Protein AF-A0A9W9XHP8-F1 (afdb_monomer_lite)

Organism: NCBI:txid2819901

Structure (mmCIF, N/CA/C/O backbone):
data_AF-A0A9W9XHP8-F1
#
_entry.id   AF-A0A9W9XHP8-F1
#
loop_
_atom_site.group_PDB
_atom_site.id
_atom_site.type_symbol
_atom_site.label_atom_id
_atom_site.label_alt_id
_atom_site.label_comp_id
_atom_site.label_asym_id
_atom_site.label_entity_id
_atom_site.label_seq_id
_atom_site.pdbx_PDB_ins_code
_atom_site.Cartn_x
_atom_site.Cartn_y
_atom_site.Cartn_z
_atom_site.occupancy
_atom_site.B_iso_or_equiv
_atom_site.auth_seq_id
_atom_site.auth_comp_id
_atom_site.auth_asym_id
_atom_site.auth_atom_id
_atom_site.pdbx_PDB_model_num
ATOM 1 N N . MET A 1 1 ? 22.997 37.379 -4.639 1.00 42.75 1 MET A N 1
ATOM 2 C CA . MET A 1 1 ? 22.345 37.869 -3.405 1.00 42.75 1 MET A CA 1
ATOM 3 C C . MET A 1 1 ? 21.171 36.944 -3.106 1.00 42.75 1 MET A C 1
ATOM 5 O O . MET A 1 1 ? 20.092 37.176 -3.624 1.00 42.75 1 MET A O 1
ATOM 9 N N . GLY A 1 2 ? 21.399 35.837 -2.394 1.00 52.47 2 GLY A N 1
ATOM 10 C CA . GLY A 1 2 ? 20.348 34.887 -2.006 1.00 52.47 2 GLY A CA 1
ATOM 11 C C . GLY A 1 2 ? 20.100 35.006 -0.508 1.00 52.47 2 GLY A C 1
ATOM 12 O O . GLY A 1 2 ? 20.853 34.436 0.275 1.00 52.47 2 GLY A O 1
ATOM 13 N N . GLY A 1 3 ? 19.120 35.820 -0.124 1.00 67.00 3 GLY A N 1
ATOM 14 C CA . GLY A 1 3 ? 18.698 36.012 1.264 1.00 67.00 3 GLY A CA 1
ATOM 15 C C . GLY A 1 3 ? 17.298 35.447 1.494 1.00 67.00 3 GLY A C 1
ATOM 16 O O . GLY A 1 3 ? 16.534 35.274 0.547 1.00 67.00 3 GLY A O 1
ATOM 17 N N . ILE A 1 4 ? 16.976 35.156 2.754 1.00 72.75 4 ILE A N 1
ATOM 18 C CA . ILE A 1 4 ? 15.647 34.694 3.172 1.00 72.75 4 ILE A CA 1
ATOM 19 C C . ILE A 1 4 ? 14.637 35.809 2.873 1.00 72.75 4 ILE A C 1
ATOM 21 O O . ILE A 1 4 ? 14.805 36.932 3.347 1.00 72.75 4 ILE A O 1
ATOM 25 N N . LEU A 1 5 ? 13.606 35.494 2.084 1.00 71.19 5 LEU A N 1
ATOM 26 C CA . LEU A 1 5 ? 12.542 36.435 1.733 1.00 71.19 5 LEU A CA 1
ATOM 27 C C . LEU A 1 5 ? 11.796 36.873 2.993 1.00 71.19 5 LEU A C 1
ATOM 29 O O . LEU A 1 5 ? 11.263 36.038 3.729 1.00 71.19 5 LEU A O 1
ATOM 33 N N . THR A 1 6 ? 11.742 38.182 3.239 1.00 83.25 6 THR A N 1
ATOM 34 C CA . THR A 1 6 ? 10.960 38.717 4.355 1.00 83.25 6 THR A CA 1
ATOM 35 C C . THR A 1 6 ? 9.482 38.837 3.962 1.00 83.25 6 THR A C 1
ATOM 37 O O . THR A 1 6 ? 9.155 38.951 2.777 1.00 83.25 6 THR A O 1
ATOM 40 N N . PRO A 1 7 ? 8.545 38.852 4.928 1.00 79.44 7 PRO A N 1
ATOM 41 C CA . PRO A 1 7 ? 7.117 39.018 4.636 1.00 79.44 7 PRO A CA 1
ATOM 42 C C . PRO A 1 7 ? 6.798 40.312 3.868 1.00 79.44 7 PRO A C 1
ATOM 44 O O . PRO A 1 7 ? 5.848 40.365 3.088 1.00 79.44 7 PRO A O 1
ATOM 47 N N . SER A 1 8 ? 7.609 41.351 4.071 1.00 73.75 8 SER A N 1
ATOM 48 C CA . SER A 1 8 ? 7.568 42.616 3.333 1.00 73.75 8 SER A CA 1
ATOM 49 C C . SER A 1 8 ? 7.895 42.438 1.849 1.00 73.75 8 SER A C 1
ATOM 51 O O . SER A 1 8 ? 7.197 43.004 1.008 1.00 73.75 8 SER A O 1
ATOM 53 N N . ASP A 1 9 ? 8.887 41.609 1.525 1.00 76.56 9 ASP A N 1
ATOM 54 C CA . ASP A 1 9 ? 9.309 41.352 0.143 1.00 76.56 9 ASP A CA 1
ATOM 55 C C . ASP A 1 9 ? 8.264 40.522 -0.609 1.00 76.56 9 ASP A C 1
ATOM 57 O O . ASP A 1 9 ? 7.940 40.814 -1.759 1.00 76.56 9 ASP A O 1
ATOM 61 N N . LEU A 1 10 ? 7.655 39.541 0.067 1.00 75.69 10 LEU A N 1
ATOM 62 C CA . LEU A 1 10 ? 6.535 38.770 -0.484 1.00 75.69 10 LEU A CA 1
ATOM 63 C C . LEU A 1 10 ? 5.332 39.664 -0.792 1.00 75.69 10 LEU A C 1
ATOM 65 O O . LEU A 1 10 ? 4.708 39.537 -1.844 1.00 75.69 10 LEU A O 1
ATOM 69 N N . LYS A 1 11 ? 5.019 40.605 0.103 1.00 78.38 11 LYS A N 1
ATOM 70 C CA . LYS A 1 11 ? 3.914 41.542 -0.109 1.00 78.38 11 LYS A CA 1
ATOM 71 C C . LYS A 1 11 ? 4.197 42.501 -1.267 1.00 78.38 11 LYS A C 1
ATOM 73 O O . LYS A 1 11 ? 3.286 42.791 -2.036 1.00 78.38 11 LYS A O 1
ATOM 78 N N . ALA A 1 12 ? 5.439 42.957 -1.421 1.00 79.06 12 ALA A N 1
ATOM 79 C CA . ALA A 1 12 ? 5.848 43.783 -2.555 1.00 79.06 12 ALA A CA 1
ATOM 80 C C . ALA A 1 12 ? 5.749 43.021 -3.889 1.00 79.06 12 ALA A C 1
ATOM 82 O O . ALA A 1 12 ? 5.249 43.574 -4.866 1.00 79.06 12 ALA A O 1
ATOM 83 N N . ALA A 1 13 ? 6.144 41.743 -3.913 1.00 71.06 13 ALA A N 1
ATOM 84 C CA . ALA A 1 13 ? 6.035 40.896 -5.098 1.00 71.06 13 ALA A CA 1
ATOM 85 C C . ALA A 1 13 ? 4.575 40.657 -5.515 1.00 71.06 13 ALA A C 1
ATOM 87 O O . ALA A 1 13 ? 4.264 40.719 -6.695 1.00 71.06 13 ALA A O 1
ATOM 88 N N . ILE A 1 14 ? 3.666 40.449 -4.558 1.00 77.88 14 ILE A N 1
ATOM 89 C CA . ILE A 1 14 ? 2.237 40.242 -4.848 1.00 77.88 14 ILE A CA 1
ATOM 90 C C . ILE A 1 14 ? 1.572 41.531 -5.352 1.00 77.88 14 ILE A C 1
ATOM 92 O O . ILE A 1 14 ? 0.731 41.482 -6.242 1.00 77.88 14 ILE A O 1
ATOM 96 N N . LEU A 1 15 ? 1.949 42.692 -4.807 1.00 79.81 15 LEU A N 1
ATOM 97 C CA . LEU A 1 15 ? 1.381 43.985 -5.213 1.00 79.81 15 LEU A CA 1
ATOM 98 C C . LEU A 1 15 ? 1.893 44.485 -6.573 1.00 79.81 15 LEU A C 1
ATOM 100 O O . LEU A 1 15 ? 1.289 45.386 -7.146 1.00 79.81 15 LEU A O 1
ATOM 104 N N . GLY A 1 16 ? 3.000 43.933 -7.076 1.00 73.25 16 GLY A N 1
ATOM 105 C CA . GLY A 1 16 ? 3.585 44.299 -8.368 1.00 73.25 16 GLY A CA 1
ATOM 106 C C . GLY A 1 16 ? 2.993 43.564 -9.572 1.00 73.25 16 GLY A C 1
ATOM 107 O O . GLY A 1 16 ? 3.425 43.819 -10.693 1.00 73.25 16 GLY A O 1
ATOM 108 N N . VAL A 1 17 ? 2.046 42.649 -9.354 1.00 81.00 17 VAL A N 1
ATOM 109 C CA . VAL A 1 17 ? 1.540 41.737 -10.382 1.00 81.00 17 VAL A CA 1
ATOM 110 C C . VAL A 1 17 ? 0.050 41.970 -10.608 1.00 81.00 17 VAL A C 1
ATOM 112 O O . VAL A 1 17 ? -0.718 42.073 -9.654 1.00 81.00 17 VAL A O 1
ATOM 115 N N . ASN A 1 18 ? -0.367 42.043 -11.874 1.00 75.00 18 ASN A N 1
ATOM 116 C CA . ASN A 1 18 ? -1.737 42.419 -12.237 1.00 75.00 18 ASN A CA 1
ATOM 117 C C . ASN A 1 18 ? -2.638 41.210 -12.534 1.00 75.00 18 ASN A C 1
ATOM 119 O O . ASN A 1 18 ? -3.848 41.371 -12.694 1.00 75.00 18 ASN A O 1
ATOM 123 N N . SER A 1 19 ? -2.066 40.003 -12.611 1.00 79.12 19 SER A N 1
ATOM 124 C CA . SER A 1 19 ? -2.793 38.760 -12.870 1.00 79.12 19 SER A CA 1
ATOM 125 C C . SER A 1 19 ? -2.195 37.566 -12.124 1.00 79.12 19 SER A C 1
ATOM 127 O O . SER A 1 19 ? -0.989 37.473 -11.905 1.00 79.12 19 SER A O 1
ATOM 129 N N . ILE A 1 20 ? -3.047 36.601 -11.782 1.00 74.00 20 ILE A N 1
ATOM 130 C CA . ILE A 1 20 ? -2.649 35.344 -11.137 1.00 74.00 20 ILE A CA 1
ATOM 131 C C . ILE A 1 20 ? -1.644 34.578 -12.018 1.00 74.00 20 ILE A C 1
ATOM 133 O O . ILE A 1 20 ? -0.663 34.046 -11.502 1.00 74.00 20 ILE A O 1
ATOM 137 N N . ASP A 1 21 ? -1.809 34.604 -13.343 1.00 74.00 21 ASP A N 1
ATOM 138 C CA . ASP A 1 21 ? -0.906 33.915 -14.278 1.00 74.00 21 ASP A CA 1
ATOM 139 C C . ASP A 1 21 ? 0.517 34.496 -14.275 1.00 74.00 21 ASP A C 1
ATOM 141 O O . ASP A 1 21 ? 1.498 33.757 -14.364 1.00 74.00 21 ASP A O 1
ATOM 145 N N . GLU A 1 22 ? 0.651 35.814 -14.116 1.00 72.00 22 GLU A N 1
ATOM 146 C CA . GLU A 1 22 ? 1.954 36.480 -13.992 1.00 72.00 22 GLU A CA 1
ATOM 147 C C . GLU A 1 22 ? 2.638 36.116 -12.663 1.00 72.00 22 GLU A C 1
ATOM 149 O O . GLU A 1 22 ? 3.856 35.942 -12.615 1.00 72.00 22 GLU A O 1
ATOM 154 N N . PHE A 1 23 ? 1.865 35.915 -11.590 1.00 74.62 23 PHE A N 1
ATOM 155 C CA . PHE A 1 23 ? 2.402 35.479 -10.301 1.00 74.62 23 PHE A CA 1
ATOM 156 C C . PHE A 1 23 ? 2.945 34.045 -10.382 1.00 74.62 23 PHE A C 1
ATOM 158 O O . PHE A 1 23 ? 4.027 33.761 -9.867 1.00 74.62 23 PHE A O 1
ATOM 165 N N . HIS A 1 24 ? 2.257 33.155 -11.105 1.00 74.31 24 HIS A N 1
ATOM 166 C CA . HIS A 1 24 ? 2.765 31.810 -11.390 1.00 74.31 24 HIS A CA 1
ATOM 167 C C . HIS A 1 24 ? 4.052 31.834 -12.232 1.00 74.31 24 HIS A C 1
ATOM 169 O O . HIS A 1 24 ? 4.952 31.022 -12.007 1.00 74.31 24 HIS A O 1
ATOM 175 N N . GLN A 1 25 ? 4.193 32.787 -13.158 1.00 71.31 25 GLN A N 1
ATOM 176 C CA . GLN A 1 25 ? 5.406 32.931 -13.970 1.00 71.31 25 GLN A CA 1
ATOM 177 C C . GLN A 1 25 ? 6.630 33.389 -13.164 1.00 71.31 25 GLN A C 1
ATOM 179 O O . GLN A 1 25 ? 7.740 32.949 -13.469 1.00 71.31 25 GLN A O 1
ATOM 184 N N . LEU A 1 26 ? 6.454 34.186 -12.103 1.00 70.12 26 LEU A N 1
ATOM 185 C CA . LEU A 1 26 ? 7.555 34.563 -11.202 1.00 70.12 26 LEU A CA 1
ATOM 186 C C . LEU A 1 26 ? 8.198 33.342 -10.524 1.00 70.12 26 LEU A C 1
ATOM 188 O O . LEU A 1 26 ? 9.413 33.315 -10.336 1.00 70.12 26 LEU A O 1
ATOM 192 N N . GLY A 1 27 ? 7.403 32.316 -10.203 1.00 62.31 27 GLY A N 1
ATOM 193 C CA . G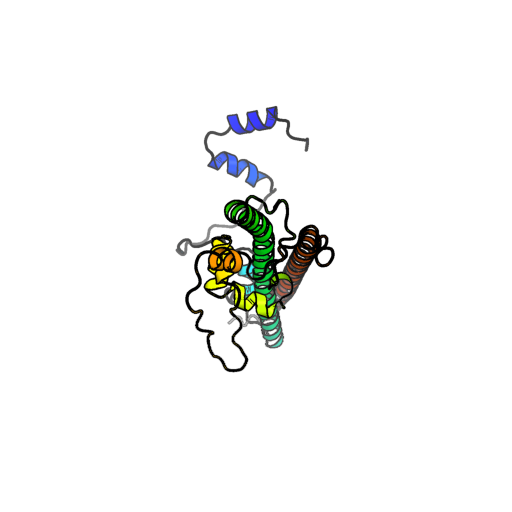LY A 1 27 ? 7.904 31.044 -9.668 1.00 62.31 27 GLY A CA 1
ATOM 194 C C . GLY A 1 27 ? 8.636 30.189 -10.709 1.00 62.31 27 GLY A C 1
ATOM 195 O O . GLY A 1 27 ? 9.583 29.482 -10.371 1.00 62.31 27 GLY A O 1
ATOM 196 N N . ASN A 1 28 ? 8.252 30.301 -11.984 1.00 61.72 28 ASN A N 1
ATOM 197 C CA . ASN A 1 28 ? 8.857 29.550 -13.090 1.00 61.72 28 ASN A CA 1
ATOM 198 C C . ASN A 1 28 ? 10.187 30.153 -13.581 1.00 61.72 28 ASN A C 1
ATOM 200 O O . ASN A 1 28 ? 10.973 29.466 -14.232 1.00 61.72 28 ASN A O 1
ATOM 204 N N . ALA A 1 29 ? 10.472 31.415 -13.247 1.00 53.75 29 ALA A N 1
ATOM 205 C CA . ALA A 1 29 ? 11.681 32.131 -13.662 1.00 53.75 29 ALA A CA 1
ATOM 206 C C . ALA A 1 29 ? 12.956 31.772 -12.858 1.00 53.75 29 ALA A C 1
ATOM 208 O O . ALA A 1 29 ? 14.008 32.369 -13.080 1.00 53.75 29 ALA A O 1
ATOM 209 N N . ILE A 1 30 ? 12.896 30.808 -11.929 1.00 50.56 30 ILE A N 1
ATOM 210 C CA . ILE A 1 30 ? 14.031 30.424 -11.061 1.00 50.56 30 ILE A CA 1
ATOM 211 C C . ILE A 1 30 ? 15.034 29.494 -11.778 1.00 50.56 30 ILE A C 1
ATOM 213 O O . ILE A 1 30 ? 16.147 29.284 -11.295 1.00 50.56 30 ILE A O 1
ATOM 217 N N . LEU A 1 31 ? 14.702 28.977 -12.965 1.00 40.00 31 LEU A N 1
ATOM 218 C CA . LEU A 1 31 ? 15.636 28.187 -13.769 1.00 40.00 31 LEU A CA 1
ATOM 219 C C . LEU A 1 31 ? 16.423 29.093 -14.733 1.00 40.00 31 LEU A C 1
ATOM 221 O O . LEU A 1 31 ? 15.817 29.701 -15.617 1.00 40.00 31 LEU A O 1
ATOM 225 N N . PRO A 1 32 ? 17.763 29.175 -14.634 1.00 37.19 32 PRO A N 1
ATOM 226 C CA . PRO A 1 32 ? 18.550 29.901 -15.617 1.00 37.19 32 PRO A CA 1
ATOM 227 C C . PRO A 1 32 ? 18.551 29.120 -16.938 1.00 37.19 32 PRO A C 1
ATOM 229 O O . PRO A 1 32 ? 19.129 28.041 -17.032 1.00 37.19 32 PRO A O 1
ATOM 232 N N . TRP A 1 33 ? 17.918 29.681 -17.968 1.00 34.31 33 TRP A N 1
ATOM 233 C CA . TRP A 1 33 ? 18.047 29.233 -19.356 1.00 34.31 33 TRP A CA 1
ATOM 234 C C . TRP A 1 33 ? 18.928 30.215 -20.136 1.00 34.31 33 TRP A C 1
ATOM 236 O O . TRP A 1 33 ? 18.719 31.427 -20.064 1.00 34.31 33 TRP A O 1
ATOM 246 N N . PRO A 1 34 ? 19.816 29.692 -20.995 1.00 44.72 34 PRO A N 1
ATOM 247 C CA . PRO A 1 34 ? 19.837 30.175 -22.362 1.00 44.72 34 PRO A CA 1
ATOM 248 C C . PRO A 1 34 ? 19.721 28.981 -23.309 1.00 44.72 34 PRO A C 1
ATOM 250 O O . PRO A 1 34 ? 20.713 28.440 -23.779 1.00 44.72 34 PRO A O 1
ATOM 253 N N . LEU A 1 35 ? 18.490 28.591 -23.632 1.00 38.25 35 LEU A N 1
ATOM 254 C CA . LEU A 1 35 ? 18.195 27.903 -24.891 1.00 38.25 35 LEU A CA 1
ATOM 255 C C . LEU A 1 35 ? 16.967 28.564 -25.520 1.00 38.25 35 LEU A C 1
ATOM 257 O O . LEU A 1 35 ? 15.898 27.979 -25.650 1.00 38.25 35 LEU A O 1
ATOM 261 N N . GLN A 1 36 ? 17.122 29.830 -25.899 1.00 42.62 36 GLN A N 1
ATOM 262 C CA . GLN A 1 36 ? 16.288 30.438 -26.931 1.00 42.62 36 GLN A CA 1
ATOM 263 C C . GLN A 1 36 ? 17.181 30.665 -28.145 1.00 42.62 36 GLN A C 1
ATOM 265 O O . GLN A 1 36 ? 17.956 31.615 -28.185 1.00 42.62 36 GLN A O 1
ATOM 270 N N . GLY A 1 37 ? 17.122 29.744 -29.107 1.00 34.38 37 GLY A N 1
ATOM 271 C CA . GLY A 1 37 ? 17.969 29.834 -30.293 1.00 34.38 37 GLY A CA 1
ATOM 272 C C . GLY A 1 37 ? 17.851 28.697 -31.303 1.00 34.38 37 GLY A C 1
ATOM 273 O O . GLY A 1 37 ? 18.836 28.431 -31.979 1.00 34.38 37 GLY A O 1
ATOM 274 N N . LEU A 1 38 ? 16.698 28.028 -31.440 1.00 32.28 38 LEU A N 1
ATOM 275 C CA . LEU A 1 38 ? 16.471 27.126 -32.579 1.00 32.28 38 LEU A CA 1
ATOM 276 C C . LEU A 1 38 ? 15.181 27.482 -33.336 1.00 32.28 38 LEU A C 1
ATOM 278 O O . LEU A 1 38 ? 14.181 27.826 -32.699 1.00 32.28 38 LEU A O 1
ATOM 282 N N . PRO A 1 39 ? 15.197 27.464 -34.687 1.00 32.81 39 PRO A N 1
ATOM 283 C CA . PRO A 1 39 ? 14.128 28.022 -35.500 1.00 32.81 39 PRO A CA 1
ATOM 284 C C . PRO A 1 39 ? 12.869 27.164 -35.437 1.00 32.81 39 PRO A C 1
ATOM 286 O O . PRO A 1 39 ? 12.901 25.940 -35.543 1.00 32.81 39 PRO A O 1
ATOM 289 N N . ARG A 1 40 ? 11.744 27.864 -35.326 1.00 39.47 40 ARG A N 1
ATOM 290 C CA . ARG A 1 40 ? 10.379 27.353 -35.400 1.00 39.47 40 ARG A CA 1
ATOM 291 C C . ARG A 1 40 ? 10.127 26.777 -36.802 1.00 39.47 40 ARG A C 1
ATOM 293 O O . ARG A 1 40 ? 9.948 27.536 -37.750 1.00 39.47 40 ARG A O 1
ATOM 300 N N . GLY A 1 41 ? 10.126 25.451 -36.926 1.00 29.16 41 GLY A N 1
ATOM 301 C CA . GLY A 1 41 ? 9.780 24.722 -38.147 1.00 29.16 41 GLY A CA 1
ATOM 302 C C . GLY A 1 41 ? 8.455 23.972 -37.997 1.00 29.16 41 GLY A C 1
ATOM 303 O O . GLY A 1 41 ? 8.365 23.057 -37.194 1.00 29.16 41 GLY A O 1
ATOM 304 N N . SER A 1 42 ? 7.466 24.404 -38.783 1.00 31.42 42 SER A N 1
ATOM 305 C CA . SER A 1 42 ? 6.181 23.781 -39.144 1.00 31.42 42 SER A CA 1
ATOM 306 C C . SER A 1 42 ? 5.321 23.092 -38.082 1.00 31.42 42 SER A C 1
ATOM 308 O O . SER A 1 42 ? 5.580 21.990 -37.612 1.00 31.42 42 SER A O 1
ATOM 310 N N . ALA A 1 43 ? 4.170 23.727 -37.862 1.00 38.56 43 ALA A N 1
ATOM 311 C CA . ALA A 1 43 ? 2.979 23.162 -37.262 1.00 38.56 43 ALA A CA 1
ATOM 312 C C . ALA A 1 43 ? 2.547 21.849 -37.938 1.00 38.56 43 ALA A C 1
ATOM 314 O O . ALA A 1 43 ? 2.216 21.830 -39.124 1.00 38.56 43 ALA A O 1
ATOM 315 N N . LEU A 1 44 ? 2.432 20.790 -37.139 1.00 31.61 44 LEU A N 1
ATOM 316 C CA . LEU A 1 44 ? 1.417 19.767 -37.339 1.00 31.61 44 LEU A CA 1
ATOM 317 C C . LEU A 1 44 ? 0.543 19.712 -36.090 1.00 31.61 44 LEU A C 1
ATOM 319 O O . LEU A 1 44 ? 1.000 19.714 -34.952 1.00 31.61 44 LEU A O 1
ATOM 323 N N . ASN A 1 45 ? -0.744 19.779 -36.375 1.00 38.31 45 ASN A N 1
ATOM 324 C CA . ASN A 1 45 ? -1.866 19.943 -35.478 1.00 38.31 45 ASN A CA 1
ATOM 325 C C . ASN A 1 45 ? -2.047 18.663 -34.643 1.00 38.31 45 ASN A C 1
ATOM 327 O O . ASN A 1 45 ? -2.427 17.636 -35.201 1.00 38.31 45 ASN A O 1
ATOM 331 N N . VAL A 1 46 ? -1.794 18.709 -33.332 1.00 31.28 46 VAL A N 1
ATOM 332 C CA . VAL A 1 46 ? -2.213 17.651 -32.399 1.00 31.28 46 VAL A CA 1
ATOM 333 C C . VAL A 1 46 ? -2.914 18.312 -31.222 1.00 31.28 46 VAL A C 1
ATOM 335 O O . VAL A 1 46 ? -2.365 19.178 -30.543 1.00 31.28 46 VAL A O 1
ATOM 338 N N . LYS A 1 47 ? -4.181 17.932 -31.057 1.00 31.92 47 LYS A N 1
ATOM 339 C CA . LYS A 1 47 ? -5.052 18.355 -29.969 1.00 31.92 47 LYS A CA 1
ATOM 340 C C . LYS A 1 47 ? -4.487 17.904 -28.623 1.00 31.92 47 LYS A C 1
ATOM 342 O O . LYS A 1 47 ? -3.979 16.801 -28.481 1.00 31.92 47 LYS A O 1
ATOM 347 N N . THR A 1 48 ? -4.653 18.804 -27.666 1.00 39.16 48 THR A N 1
ATOM 348 C CA . THR A 1 48 ? -4.553 18.671 -26.217 1.00 39.16 48 THR A CA 1
ATOM 349 C C . THR A 1 48 ? -5.002 17.319 -25.665 1.00 39.16 48 THR A C 1
ATOM 351 O O . THR A 1 48 ? -6.200 17.056 -25.659 1.00 39.16 48 THR A O 1
ATOM 354 N N . GLU A 1 49 ? -4.087 16.561 -25.055 1.00 31.41 49 GLU A N 1
ATOM 355 C CA . GLU A 1 49 ? -4.409 15.744 -23.881 1.00 31.41 49 GLU A CA 1
ATOM 356 C C . GLU A 1 49 ? -3.160 15.434 -23.025 1.00 31.41 49 GLU A C 1
ATOM 358 O O . GLU A 1 49 ? -2.182 14.884 -23.512 1.00 31.41 49 GLU A O 1
ATOM 363 N N . ASN A 1 50 ? -3.247 15.821 -21.743 1.00 38.53 50 ASN A N 1
ATOM 364 C CA . ASN A 1 50 ? -2.409 15.499 -20.575 1.00 38.53 50 ASN A CA 1
ATOM 365 C C . ASN A 1 50 ? -0.888 15.816 -20.586 1.00 38.53 50 ASN A C 1
ATOM 367 O O . ASN A 1 50 ? -0.159 15.355 -21.460 1.00 38.53 50 ASN A O 1
ATOM 371 N N . PRO A 1 51 ? -0.340 16.492 -19.549 1.00 36.69 51 PRO A N 1
ATOM 372 C CA . PRO A 1 51 ? 1.100 16.489 -19.321 1.00 36.69 51 PRO A CA 1
ATOM 373 C C . PRO A 1 51 ? 1.491 15.103 -18.788 1.00 36.69 51 PRO A C 1
ATOM 375 O O . PRO A 1 51 ? 1.382 14.832 -17.593 1.00 36.69 51 PRO A O 1
ATOM 378 N N . MET A 1 52 ? 1.889 14.191 -19.679 1.00 38.88 52 MET A N 1
ATOM 379 C CA . MET A 1 52 ? 2.506 12.932 -19.264 1.00 38.88 52 MET A CA 1
ATOM 380 C C . MET A 1 52 ? 3.779 13.247 -18.471 1.00 38.88 52 MET A C 1
ATOM 382 O O . MET A 1 52 ? 4.596 14.069 -18.887 1.00 38.88 52 MET A O 1
ATOM 386 N N . SER A 1 53 ? 3.924 12.601 -17.315 1.00 45.97 53 SER A N 1
ATOM 387 C CA . SER A 1 53 ? 5.170 12.592 -16.549 1.00 45.97 53 SER A CA 1
ATOM 388 C C . SER A 1 53 ? 6.328 12.171 -17.459 1.00 45.97 53 SER A C 1
ATOM 390 O O . SER A 1 53 ? 6.186 11.233 -18.243 1.00 45.97 53 SER A O 1
ATOM 392 N N . ASP A 1 54 ? 7.482 12.823 -17.316 1.00 49.31 54 ASP A N 1
ATOM 393 C CA . ASP A 1 54 ? 8.729 12.542 -18.050 1.00 49.31 54 ASP A CA 1
ATOM 394 C C . ASP A 1 54 ? 9.144 11.049 -17.965 1.00 49.31 54 ASP A C 1
ATOM 396 O O . ASP A 1 54 ? 9.814 10.511 -18.846 1.00 49.31 54 ASP A O 1
ATOM 400 N N . SER A 1 55 ? 8.668 10.332 -16.936 1.00 50.16 55 SER A N 1
ATOM 401 C CA . SER A 1 55 ? 8.870 8.888 -16.762 1.00 50.16 55 SER A CA 1
ATOM 402 C C . SER A 1 55 ? 8.046 7.996 -17.702 1.00 50.16 55 SER A C 1
ATOM 404 O O . SER A 1 55 ? 8.483 6.895 -18.041 1.00 50.16 55 SER A O 1
ATOM 406 N N . ASP A 1 56 ? 6.875 8.446 -18.156 1.00 50.47 56 ASP A N 1
ATOM 407 C CA . ASP A 1 56 ? 5.978 7.660 -19.015 1.00 50.47 56 ASP A CA 1
ATOM 408 C C . ASP A 1 56 ? 6.381 7.758 -20.495 1.00 50.47 56 ASP A C 1
ATOM 410 O O . ASP A 1 56 ? 6.285 6.788 -21.250 1.00 50.47 56 ASP A O 1
ATOM 414 N N . VAL A 1 57 ? 6.944 8.906 -20.889 1.00 52.78 57 VAL A N 1
ATOM 415 C CA . VAL A 1 57 ? 7.503 9.147 -22.229 1.00 52.78 57 VAL A CA 1
ATOM 416 C C . VAL A 1 57 ? 8.666 8.193 -22.519 1.00 52.78 57 VAL A C 1
ATOM 418 O O . VAL A 1 57 ? 8.825 7.716 -23.641 1.00 52.78 57 VAL A O 1
ATOM 421 N N . PHE A 1 58 ? 9.448 7.855 -21.493 1.00 50.12 58 PHE A N 1
ATOM 422 C CA . PHE A 1 58 ? 10.644 7.038 -21.639 1.00 50.12 58 PHE A CA 1
ATOM 423 C C . PHE A 1 58 ? 10.348 5.532 -21.802 1.00 50.12 58 PHE A C 1
ATOM 425 O O . PHE A 1 58 ? 11.000 4.834 -22.578 1.00 50.12 58 PHE A O 1
ATOM 432 N N . PHE A 1 59 ? 9.321 5.008 -21.132 1.00 50.00 59 PHE A N 1
ATOM 433 C CA . PHE A 1 59 ? 8.864 3.635 -21.388 1.00 50.00 59 PHE A CA 1
ATOM 434 C C . PHE A 1 59 ? 8.112 3.499 -22.723 1.00 50.00 59 PHE A C 1
ATOM 436 O O . PHE A 1 59 ? 8.099 2.413 -23.315 1.00 50.00 59 PHE A O 1
ATOM 443 N N . SER A 1 60 ? 7.579 4.618 -23.224 1.00 49.88 60 SER A N 1
ATOM 444 C CA . SER A 1 60 ? 7.000 4.786 -24.561 1.00 49.88 60 SER A CA 1
ATOM 445 C C . SER A 1 60 ? 8.026 5.016 -25.678 1.00 49.88 60 SER A C 1
ATOM 447 O O . SER A 1 60 ? 7.623 5.385 -26.774 1.00 49.88 60 SER A O 1
ATOM 449 N N . VAL A 1 61 ? 9.330 4.753 -25.497 1.00 49.50 61 VAL A N 1
ATOM 450 C CA . VAL A 1 61 ? 10.358 4.899 -26.565 1.00 49.50 61 VAL A CA 1
ATOM 451 C C . VAL A 1 61 ? 10.168 3.925 -27.755 1.00 49.50 61 VAL A C 1
ATOM 453 O O . VAL A 1 61 ? 10.953 3.910 -28.693 1.00 49.50 61 VAL A O 1
ATOM 456 N N . GLU A 1 62 ? 9.054 3.197 -27.837 1.00 47.72 62 GLU A N 1
ATOM 457 C CA . GLU A 1 62 ? 8.551 2.695 -29.129 1.00 47.72 62 GLU A CA 1
ATOM 458 C C . GLU A 1 62 ? 8.046 3.827 -30.049 1.00 47.72 62 GLU A C 1
ATOM 460 O O . GLU A 1 62 ? 8.190 3.749 -31.267 1.00 47.72 62 GLU A O 1
ATOM 465 N N . ALA A 1 63 ? 7.538 4.931 -29.493 1.00 45.47 63 ALA A N 1
ATOM 466 C CA . ALA A 1 63 ? 7.052 6.096 -30.236 1.00 45.47 63 ALA A CA 1
ATOM 467 C C . ALA A 1 63 ? 8.180 6.945 -30.859 1.00 45.47 63 ALA A C 1
ATOM 469 O O . ALA A 1 63 ? 7.919 7.796 -31.707 1.00 45.47 63 ALA A O 1
ATOM 470 N N . GLY A 1 64 ? 9.437 6.709 -30.461 1.00 48.88 64 GLY A N 1
ATOM 471 C CA . GLY A 1 64 ? 10.617 7.446 -30.923 1.00 48.88 64 GLY A CA 1
ATOM 472 C C . GLY A 1 64 ? 11.338 6.846 -32.135 1.00 48.88 64 GLY A C 1
ATOM 473 O O . GLY A 1 64 ? 12.424 7.313 -32.468 1.00 48.88 64 GLY A O 1
ATOM 474 N N . GLY A 1 65 ? 10.794 5.804 -32.778 1.00 57.94 65 GLY A N 1
ATOM 475 C CA . GLY A 1 65 ? 11.374 5.224 -34.001 1.00 57.94 65 GLY A CA 1
ATOM 476 C C . GLY A 1 65 ? 12.740 4.541 -33.822 1.00 57.94 65 GLY A C 1
ATOM 477 O O . GLY A 1 65 ? 13.465 4.359 -34.800 1.00 57.94 65 GLY A O 1
ATOM 478 N N . VAL A 1 66 ? 13.116 4.175 -32.591 1.00 65.81 66 VAL A N 1
ATOM 479 C CA . VAL A 1 66 ? 14.374 3.474 -32.291 1.00 65.81 66 VAL A CA 1
ATOM 480 C C . VAL A 1 66 ? 14.114 1.970 -32.272 1.00 65.81 66 VAL A C 1
ATOM 482 O O . VAL A 1 66 ? 13.456 1.455 -31.376 1.00 65.81 66 VAL A O 1
ATOM 485 N N . GLU A 1 67 ? 14.648 1.246 -33.255 1.00 77.81 67 GLU A N 1
ATOM 486 C CA . GLU A 1 67 ? 14.621 -0.221 -33.232 1.00 77.81 67 GLU A CA 1
ATOM 487 C C . GLU A 1 67 ? 15.678 -0.769 -32.263 1.00 77.81 67 GLU A C 1
ATOM 489 O O . GLU A 1 67 ? 16.894 -0.630 -32.474 1.00 77.81 67 GLU A O 1
ATOM 494 N N . TYR A 1 68 ? 15.200 -1.429 -31.215 1.00 82.44 68 TYR A N 1
ATOM 495 C CA . TYR A 1 68 ? 16.020 -2.151 -30.251 1.00 82.44 68 TYR A CA 1
ATOM 496 C C . TYR A 1 68 ? 16.610 -3.433 -30.847 1.00 82.44 68 TYR A C 1
ATOM 498 O O . TYR A 1 68 ? 15.993 -4.086 -31.690 1.00 82.44 68 TYR A O 1
ATOM 506 N N . SER A 1 69 ? 17.805 -3.816 -30.394 1.00 87.69 69 SER A N 1
ATOM 507 C CA . SER A 1 69 ? 18.327 -5.163 -30.642 1.00 87.69 69 SER A CA 1
ATOM 508 C C . SER A 1 69 ? 17.453 -6.204 -29.928 1.00 87.69 69 SER A C 1
ATOM 510 O O . SER A 1 69 ? 16.712 -5.869 -29.005 1.00 87.69 69 SER A O 1
ATOM 512 N N . ALA A 1 70 ? 17.552 -7.480 -30.310 1.00 88.19 70 ALA A N 1
ATOM 513 C CA . ALA A 1 70 ? 16.785 -8.542 -29.654 1.00 88.19 70 ALA A CA 1
ATOM 514 C C . ALA A 1 70 ? 17.041 -8.604 -28.132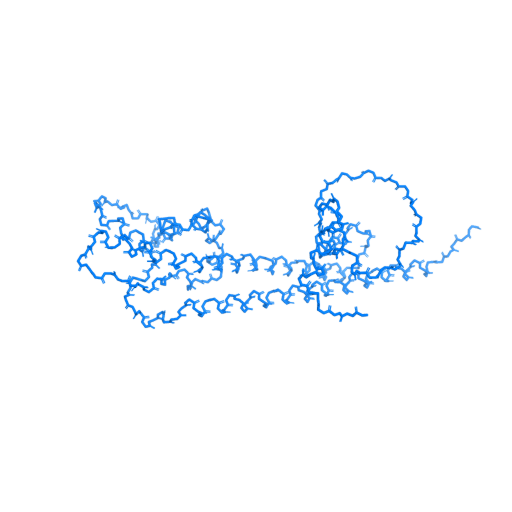 1.00 88.19 70 ALA A C 1
ATOM 516 O O . ALA A 1 70 ? 16.103 -8.788 -27.363 1.00 88.19 70 ALA A O 1
ATOM 517 N N . GLU A 1 71 ? 18.286 -8.390 -27.696 1.00 88.38 71 GLU A N 1
ATOM 518 C CA . GLU A 1 71 ? 18.667 -8.367 -26.275 1.00 88.38 71 GLU A CA 1
ATOM 519 C C . GLU A 1 71 ? 18.186 -7.097 -25.554 1.00 88.38 71 GLU A C 1
ATOM 521 O O . GLU A 1 71 ? 17.784 -7.141 -24.392 1.00 88.38 71 GLU A O 1
ATOM 526 N N . GLU A 1 72 ? 18.203 -5.946 -26.232 1.00 88.06 72 GLU A N 1
ATOM 527 C CA . GLU A 1 72 ? 17.679 -4.687 -25.687 1.00 88.06 72 GLU A CA 1
ATOM 528 C C . GLU A 1 72 ? 16.152 -4.757 -25.531 1.00 88.06 72 GLU A C 1
ATOM 530 O O . GLU A 1 72 ? 15.610 -4.315 -24.519 1.00 88.06 72 GLU A O 1
ATOM 535 N N . ALA A 1 73 ? 15.461 -5.363 -26.499 1.00 88.00 73 ALA A N 1
ATOM 536 C CA . ALA A 1 73 ? 14.013 -5.527 -26.493 1.00 88.00 73 ALA A CA 1
ATOM 537 C C . ALA A 1 73 ? 13.539 -6.458 -25.367 1.00 88.00 73 ALA A C 1
ATOM 539 O O . ALA A 1 73 ? 12.598 -6.115 -24.647 1.00 88.00 73 ALA A O 1
ATOM 540 N N . THR A 1 74 ? 14.206 -7.602 -25.159 1.00 91.12 74 THR A N 1
ATOM 541 C CA . THR A 1 74 ? 13.887 -8.495 -24.030 1.00 91.12 74 THR A CA 1
ATOM 542 C C . THR A 1 74 ? 14.118 -7.786 -22.703 1.00 91.12 74 THR A C 1
ATOM 544 O O . THR A 1 74 ? 13.244 -7.802 -21.835 1.00 91.12 74 THR A O 1
ATOM 547 N N . LYS A 1 75 ? 15.240 -7.071 -22.571 1.00 90.44 75 LYS A N 1
ATOM 548 C CA . LYS A 1 75 ? 15.557 -6.320 -21.358 1.00 90.44 75 LYS A CA 1
ATOM 549 C C . LYS A 1 75 ? 14.526 -5.230 -21.056 1.00 90.44 75 LYS A C 1
ATOM 551 O O . LYS A 1 75 ? 14.122 -5.074 -19.906 1.00 90.44 75 LYS A O 1
ATOM 556 N N . ILE A 1 76 ? 14.072 -4.491 -22.065 1.00 88.62 76 ILE A N 1
ATOM 557 C CA . ILE A 1 76 ? 13.029 -3.470 -21.899 1.00 88.62 76 ILE A CA 1
ATOM 558 C C . ILE A 1 76 ? 11.695 -4.102 -21.507 1.00 88.62 76 ILE A C 1
ATOM 560 O O . ILE A 1 76 ? 11.017 -3.573 -20.628 1.00 88.62 76 ILE A O 1
ATOM 564 N N . SER A 1 77 ? 11.334 -5.242 -22.097 1.00 90.12 77 SER A N 1
ATOM 565 C CA . SER A 1 77 ? 10.125 -5.977 -21.713 1.00 90.12 77 SER A CA 1
ATOM 566 C C . SER A 1 77 ? 10.161 -6.409 -20.243 1.00 90.12 77 SER A C 1
ATOM 568 O O . SER A 1 77 ? 9.175 -6.235 -19.529 1.00 90.12 77 SER A O 1
ATOM 570 N N . GLU A 1 78 ? 11.297 -6.918 -19.760 1.00 92.88 78 GLU A N 1
ATOM 571 C CA . GLU A 1 78 ? 11.470 -7.264 -18.343 1.00 92.88 78 GLU A CA 1
ATOM 572 C C . GLU A 1 78 ? 11.335 -6.038 -17.432 1.00 92.88 78 GLU A C 1
ATOM 574 O O . GLU A 1 78 ? 10.690 -6.102 -16.384 1.00 92.88 78 GLU A O 1
ATOM 579 N N . LEU A 1 79 ? 11.934 -4.908 -17.821 1.00 92.31 79 LEU A N 1
ATOM 580 C CA . LEU A 1 79 ? 11.846 -3.661 -17.058 1.00 92.31 79 LEU A CA 1
ATOM 581 C C . LEU A 1 79 ? 10.412 -3.126 -17.013 1.00 92.31 79 LEU A C 1
ATOM 583 O O . LEU A 1 79 ? 9.971 -2.675 -15.959 1.00 92.31 79 LEU A O 1
ATOM 587 N N . ARG A 1 80 ? 9.659 -3.235 -18.114 1.00 90.19 80 ARG A N 1
ATOM 588 C CA . ARG A 1 80 ? 8.231 -2.881 -18.165 1.00 90.19 80 ARG A CA 1
ATOM 589 C C . ARG A 1 80 ? 7.411 -3.722 -17.194 1.00 90.19 80 ARG A C 1
ATOM 591 O O . ARG A 1 80 ? 6.706 -3.160 -16.362 1.00 90.19 80 ARG A O 1
ATOM 598 N N . GLN A 1 81 ? 7.578 -5.042 -17.223 1.00 94.56 81 GLN A N 1
ATOM 599 C CA . GLN A 1 81 ? 6.864 -5.938 -16.312 1.00 94.56 81 GLN A CA 1
ATOM 600 C C . GLN A 1 81 ? 7.191 -5.631 -14.842 1.00 94.56 81 GLN A C 1
ATOM 602 O O . GLN A 1 81 ? 6.308 -5.561 -13.989 1.00 94.56 81 GLN A O 1
ATOM 607 N N . ARG A 1 82 ? 8.471 -5.399 -14.525 1.00 95.19 82 ARG A N 1
ATOM 608 C CA . ARG A 1 82 ? 8.884 -5.018 -13.166 1.00 95.19 82 ARG A CA 1
ATOM 609 C C . ARG A 1 82 ? 8.295 -3.671 -12.740 1.00 95.19 82 ARG A C 1
ATOM 611 O O . ARG A 1 82 ? 7.899 -3.536 -11.584 1.00 95.19 82 ARG A O 1
ATOM 618 N N . ARG A 1 83 ? 8.198 -2.697 -13.653 1.00 94.50 83 ARG A N 1
ATOM 619 C CA . ARG A 1 83 ? 7.546 -1.405 -13.393 1.00 94.50 83 ARG A CA 1
ATOM 620 C C . ARG A 1 83 ? 6.074 -1.592 -13.054 1.00 94.50 83 ARG A C 1
ATOM 622 O O . ARG A 1 83 ? 5.619 -1.044 -12.057 1.00 94.50 83 ARG A O 1
ATOM 629 N N . GLU A 1 84 ? 5.346 -2.365 -13.855 1.00 95.06 84 GLU A N 1
ATOM 630 C CA . GLU A 1 84 ? 3.928 -2.657 -13.621 1.00 95.06 84 GLU A CA 1
ATOM 631 C C . GLU A 1 84 ? 3.713 -3.297 -12.246 1.00 95.06 84 GLU A C 1
ATOM 633 O O . GLU A 1 84 ? 2.874 -2.829 -11.476 1.00 95.06 84 GLU A O 1
ATOM 638 N N . ASN A 1 85 ? 4.544 -4.277 -11.883 1.00 95.38 85 ASN A N 1
ATOM 639 C CA . ASN A 1 85 ? 4.495 -4.919 -10.569 1.00 95.38 85 ASN A CA 1
ATOM 640 C C . ASN A 1 85 ? 4.752 -3.930 -9.418 1.00 95.38 85 ASN A C 1
ATOM 642 O O . ASN A 1 85 ? 4.064 -3.970 -8.396 1.00 95.38 85 ASN A O 1
ATOM 646 N N . LEU A 1 86 ? 5.721 -3.021 -9.568 1.00 95.56 86 LEU A N 1
ATOM 647 C CA . LEU A 1 86 ? 6.010 -2.000 -8.556 1.00 95.56 86 LEU A CA 1
ATOM 648 C C . LEU A 1 86 ? 4.884 -0.966 -8.438 1.00 95.56 86 LEU A C 1
ATOM 650 O O . LEU A 1 86 ? 4.504 -0.602 -7.325 1.00 95.56 86 LEU A O 1
ATOM 654 N N . LEU A 1 87 ? 4.314 -0.516 -9.558 1.00 95.44 87 LEU A N 1
ATOM 655 C CA . LEU A 1 87 ? 3.163 0.392 -9.560 1.00 95.44 87 LEU A CA 1
ATOM 656 C C . LEU A 1 87 ? 1.944 -0.256 -8.902 1.00 95.44 87 LEU A C 1
ATOM 658 O O . LEU A 1 87 ? 1.271 0.379 -8.088 1.00 95.44 87 LEU A O 1
ATOM 662 N N . HIS A 1 88 ? 1.706 -1.532 -9.199 1.00 95.81 88 HIS A N 1
ATOM 663 C CA . HIS A 1 88 ? 0.670 -2.323 -8.556 1.00 95.81 88 HIS A CA 1
ATOM 664 C C . HIS A 1 88 ? 0.876 -2.385 -7.035 1.00 95.81 88 HIS A C 1
ATOM 666 O O . HIS A 1 88 ? -0.022 -2.019 -6.270 1.00 95.81 88 HIS A O 1
ATOM 672 N N . ARG A 1 89 ? 2.092 -2.733 -6.586 1.00 95.94 89 ARG A N 1
ATOM 673 C CA . ARG A 1 89 ? 2.453 -2.758 -5.160 1.00 95.94 89 ARG A CA 1
ATOM 674 C C . ARG A 1 89 ? 2.258 -1.396 -4.489 1.00 95.94 89 ARG A C 1
ATOM 676 O O . ARG A 1 89 ? 1.710 -1.337 -3.390 1.00 95.94 89 ARG A O 1
ATOM 683 N N . LYS A 1 90 ? 2.636 -0.290 -5.138 1.00 96.31 90 LYS A N 1
ATOM 684 C CA . LYS A 1 90 ? 2.392 1.068 -4.611 1.00 96.31 90 LYS A CA 1
ATOM 685 C C . LYS A 1 90 ? 0.902 1.365 -4.455 1.00 96.31 90 LYS A C 1
ATOM 687 O O . LYS A 1 90 ? 0.504 1.927 -3.434 1.00 96.31 90 LYS A O 1
ATOM 692 N N . GLY A 1 91 ? 0.080 0.966 -5.426 1.00 96.12 91 GLY A N 1
ATOM 693 C CA . GLY A 1 91 ? -1.377 1.093 -5.346 1.00 96.12 91 GLY A CA 1
ATOM 694 C C . GLY A 1 91 ? -1.960 0.337 -4.149 1.00 96.12 91 GLY A C 1
ATOM 695 O O . GLY A 1 91 ? -2.740 0.896 -3.377 1.00 96.12 91 GLY A O 1
ATOM 696 N N . MET A 1 92 ? -1.514 -0.902 -3.937 1.00 97.00 92 MET A N 1
ATOM 697 C CA . MET A 1 92 ? -1.897 -1.712 -2.780 1.00 97.00 92 MET A CA 1
ATOM 698 C C . MET A 1 92 ? -1.474 -1.069 -1.449 1.00 97.00 92 MET A C 1
ATOM 700 O O . MET A 1 92 ? -2.302 -0.922 -0.548 1.00 97.00 92 MET A O 1
ATOM 704 N N . LEU A 1 93 ? -0.219 -0.625 -1.322 1.00 97.19 93 LEU A N 1
ATOM 705 C CA . LEU A 1 93 ? 0.285 0.030 -0.108 1.00 97.19 93 LEU A CA 1
ATOM 706 C C . LEU A 1 93 ? -0.450 1.342 0.192 1.00 97.19 93 LEU A C 1
ATOM 708 O O . LEU A 1 93 ? -0.720 1.655 1.352 1.00 97.19 93 LEU A O 1
ATOM 712 N N . SER A 1 94 ? -0.808 2.107 -0.842 1.00 97.06 94 SER A N 1
ATOM 713 C CA . SER A 1 94 ? -1.643 3.304 -0.705 1.00 97.06 94 SER A CA 1
ATOM 714 C C . SER A 1 94 ? -3.020 2.958 -0.130 1.00 97.06 94 SER A C 1
ATOM 716 O O . SER A 1 94 ? -3.444 3.556 0.861 1.00 97.06 94 SER A O 1
ATOM 718 N N . ALA A 1 95 ? -3.677 1.922 -0.663 1.00 96.94 95 ALA A N 1
ATOM 719 C CA . ALA A 1 95 ? -4.949 1.436 -0.134 1.00 96.94 95 ALA A CA 1
ATOM 720 C C . ALA A 1 95 ? -4.828 0.940 1.320 1.00 96.94 95 ALA A C 1
ATOM 722 O O . ALA A 1 95 ? -5.700 1.236 2.140 1.00 96.94 95 ALA A O 1
ATOM 723 N N . ARG A 1 96 ? -3.732 0.252 1.677 1.00 96.62 96 ARG A N 1
ATOM 724 C CA . ARG A 1 96 ? -3.457 -0.198 3.056 1.00 96.62 96 ARG A CA 1
ATOM 725 C C . ARG A 1 96 ? -3.265 0.982 4.012 1.00 96.62 96 ARG A C 1
ATOM 727 O O . ARG A 1 96 ? -3.794 0.959 5.123 1.00 96.62 96 ARG A O 1
ATOM 734 N N . SER A 1 97 ? -2.584 2.041 3.569 1.00 96.50 97 SER A N 1
ATOM 735 C CA . SER A 1 97 ? -2.432 3.288 4.333 1.00 96.50 97 SER A CA 1
ATOM 736 C C . SER A 1 97 ? -3.789 3.938 4.626 1.00 96.50 97 SER A C 1
ATOM 738 O O . SER A 1 97 ? -4.112 4.226 5.784 1.00 96.50 97 SER A O 1
ATOM 740 N N . THR A 1 98 ? -4.631 4.075 3.595 1.00 96.31 98 THR A N 1
ATOM 741 C CA . THR A 1 98 ? -6.007 4.578 3.723 1.00 96.31 98 THR A CA 1
ATOM 742 C C . THR A 1 98 ? -6.816 3.724 4.695 1.00 96.31 98 THR A C 1
ATOM 744 O O . THR A 1 98 ? -7.415 4.253 5.633 1.00 96.31 98 THR A O 1
ATOM 747 N N . PHE A 1 99 ? -6.767 2.399 4.541 1.00 96.88 99 PHE A N 1
ATOM 748 C CA . PHE A 1 99 ? -7.446 1.453 5.422 1.00 96.88 99 PHE A CA 1
ATOM 749 C C . PHE A 1 99 ? -7.061 1.654 6.894 1.00 96.88 99 PHE A C 1
ATOM 751 O O . PHE A 1 99 ? -7.937 1.838 7.741 1.00 96.88 99 PHE A O 1
ATOM 758 N N . VAL A 1 100 ? -5.761 1.707 7.211 1.00 95.81 100 VAL A N 1
ATOM 759 C CA . VAL A 1 100 ? -5.269 1.953 8.580 1.00 95.81 100 VAL A CA 1
ATOM 760 C C . VAL A 1 100 ? -5.770 3.296 9.129 1.00 95.81 100 VAL A C 1
ATOM 762 O O . VAL A 1 100 ? -6.124 3.383 10.311 1.00 95.81 100 VAL A O 1
ATOM 765 N N . GLY A 1 101 ? -5.847 4.331 8.287 1.00 94.62 101 GLY A N 1
ATOM 766 C CA . GLY A 1 101 ? -6.419 5.633 8.644 1.00 94.62 101 GLY A CA 1
ATOM 767 C C . GLY A 1 101 ? -7.891 5.549 9.069 1.00 94.62 101 GLY A C 1
ATOM 768 O O . GLY A 1 101 ? -8.277 6.130 10.091 1.00 94.62 101 GLY A O 1
ATOM 769 N N . LEU A 1 102 ? -8.689 4.763 8.342 1.00 95.69 102 LEU A N 1
ATOM 770 C CA . LEU A 1 102 ? -10.122 4.569 8.594 1.00 95.69 102 LEU A CA 1
ATOM 771 C C . LEU A 1 102 ? -10.401 3.772 9.875 1.00 95.69 102 LEU A C 1
ATOM 773 O O . LEU A 1 102 ? -11.372 4.047 10.584 1.00 95.69 102 LEU A O 1
ATOM 777 N N . LEU A 1 103 ? -9.531 2.829 10.251 1.00 94.81 103 LEU A N 1
ATOM 778 C CA . LEU A 1 103 ? -9.750 1.973 11.426 1.00 94.81 103 LEU A CA 1
ATOM 779 C C . LEU A 1 103 ? -9.886 2.749 12.742 1.00 94.81 103 LEU A C 1
ATOM 781 O O . LEU A 1 103 ? -10.648 2.347 13.625 1.00 94.81 103 LEU A O 1
ATOM 785 N N . ARG A 1 104 ? -9.205 3.894 12.885 1.00 90.94 104 ARG A N 1
ATOM 786 C CA . ARG A 1 104 ? -9.364 4.745 14.076 1.00 90.94 104 ARG A CA 1
ATOM 787 C C . ARG A 1 104 ? -10.768 5.344 14.156 1.00 90.94 104 ARG A C 1
ATOM 789 O O . ARG A 1 104 ? -11.329 5.436 15.247 1.00 90.94 104 ARG A O 1
ATOM 796 N N . GLN A 1 105 ? -11.311 5.782 13.025 1.00 92.69 105 GLN A N 1
ATOM 797 C CA . GLN A 1 105 ? -12.659 6.342 12.950 1.00 92.69 105 GLN A CA 1
ATOM 798 C C . GLN A 1 105 ? -13.697 5.242 13.173 1.00 92.69 105 GLN A C 1
ATOM 800 O O . GLN A 1 105 ? -14.583 5.410 14.012 1.00 92.69 105 GLN A O 1
ATOM 805 N N . ARG A 1 106 ? -13.503 4.076 12.544 1.00 94.38 106 ARG A N 1
ATOM 806 C CA . ARG A 1 106 ? -14.328 2.884 12.757 1.00 94.38 106 ARG A CA 1
ATOM 807 C C . ARG A 1 106 ? -14.397 2.493 14.234 1.00 94.38 106 ARG A C 1
ATOM 809 O O . ARG A 1 106 ? -15.488 2.313 14.765 1.00 94.38 106 ARG A O 1
ATOM 816 N N . ALA A 1 107 ? -13.259 2.425 14.925 1.00 93.50 107 ALA A N 1
ATOM 817 C CA . ALA A 1 107 ? -13.217 2.071 16.344 1.00 93.50 107 ALA A CA 1
ATOM 818 C C . ALA A 1 107 ? -13.990 3.065 17.230 1.00 93.50 107 ALA A C 1
ATOM 820 O O . ALA A 1 107 ? -14.698 2.651 18.148 1.00 93.50 107 ALA A O 1
ATOM 821 N N . LYS A 1 108 ? -13.895 4.371 16.942 1.00 93.31 108 LYS A N 1
ATOM 822 C CA . LYS A 1 108 ? -14.666 5.406 17.650 1.00 93.31 108 LYS A CA 1
ATOM 823 C C . LYS A 1 108 ? -16.164 5.263 17.399 1.00 93.31 108 LYS A C 1
ATOM 825 O O . LYS A 1 108 ? -16.942 5.299 18.344 1.00 93.31 108 LYS A O 1
ATOM 830 N N . ALA A 1 109 ? -16.566 5.068 16.148 1.00 92.94 109 ALA A N 1
ATOM 831 C CA . ALA A 1 109 ? -17.971 4.916 15.793 1.00 92.94 109 ALA A CA 1
ATOM 832 C C . ALA A 1 109 ? -18.590 3.654 16.423 1.00 92.94 109 ALA A C 1
ATOM 834 O O . ALA A 1 109 ? -19.693 3.718 16.962 1.00 92.94 109 ALA A O 1
ATOM 835 N N . ILE A 1 110 ? -17.845 2.543 16.464 1.00 92.56 110 ILE A N 1
ATOM 836 C CA . ILE A 1 110 ? -18.241 1.326 17.188 1.00 92.56 110 ILE A CA 1
ATOM 837 C C . ILE A 1 110 ? -18.470 1.623 18.676 1.00 92.56 110 ILE A C 1
ATOM 839 O O . ILE A 1 110 ? -19.477 1.202 19.236 1.00 92.56 110 ILE A O 1
ATOM 843 N N . VAL A 1 111 ? -17.569 2.365 19.327 1.00 92.81 111 VAL A N 1
ATOM 844 C CA . VAL A 1 111 ? -17.729 2.749 20.740 1.00 92.81 111 VAL A CA 1
ATOM 845 C C . VAL A 1 111 ? -19.002 3.560 20.963 1.00 92.81 111 VAL A C 1
ATOM 847 O O . VAL A 1 111 ? -19.712 3.307 21.934 1.00 92.81 111 VAL A O 1
ATOM 850 N N . GLU A 1 112 ? -19.307 4.523 20.094 1.00 92.50 112 GLU A N 1
ATOM 851 C CA . GLU A 1 112 ? -20.526 5.326 20.226 1.00 92.50 112 GLU A CA 1
ATOM 852 C C . GLU A 1 112 ? -21.787 4.464 20.082 1.00 92.50 112 GLU A C 1
ATOM 854 O O . GLU A 1 112 ? -22.705 4.577 20.896 1.00 92.50 112 GLU A O 1
ATOM 859 N N . LYS A 1 113 ? -21.798 3.517 19.137 1.00 89.69 113 LYS A N 1
ATOM 860 C CA . LYS A 1 113 ? -22.884 2.534 18.995 1.00 89.69 113 LYS A CA 1
ATOM 861 C C . LYS A 1 113 ? -22.997 1.608 20.212 1.00 89.69 113 LYS A C 1
ATOM 863 O O . LYS A 1 113 ? -24.105 1.308 20.650 1.00 89.69 113 LYS A O 1
ATOM 868 N N . LEU A 1 114 ? -21.876 1.197 20.809 1.00 88.50 114 LEU A N 1
ATOM 869 C CA . LEU A 1 114 ? -21.864 0.401 22.043 1.00 88.50 114 LEU A CA 1
ATOM 870 C C . LEU A 1 114 ? -22.402 1.189 23.244 1.00 88.50 114 LEU A C 1
ATOM 872 O O . LEU A 1 114 ? -23.142 0.638 24.049 1.00 88.50 114 LEU A O 1
ATOM 876 N N . LYS A 1 115 ? -22.087 2.483 23.366 1.00 89.44 115 LYS A N 1
ATOM 877 C CA . LYS A 1 115 ? -22.641 3.343 24.428 1.00 89.44 115 LYS A CA 1
ATOM 878 C C . LYS A 1 115 ? -24.149 3.547 24.292 1.00 89.44 115 LYS A C 1
ATOM 880 O O . LYS A 1 115 ? -24.825 3.648 25.310 1.00 89.44 115 LYS A O 1
ATOM 885 N N . GLN A 1 116 ? -24.658 3.634 23.062 1.00 88.00 116 GLN A N 1
ATOM 886 C CA . GLN A 1 116 ? -26.093 3.781 22.796 1.00 88.00 116 GLN A CA 1
ATOM 887 C C . GLN A 1 116 ? -26.871 2.522 23.195 1.00 88.00 116 GLN A C 1
ATOM 889 O O . GLN A 1 116 ? -27.897 2.634 23.859 1.00 88.00 116 GLN A O 1
ATOM 894 N N . ASN A 1 117 ? -26.357 1.342 22.841 1.00 84.69 117 ASN A N 1
ATOM 895 C CA . ASN A 1 117 ? -27.010 0.066 23.145 1.00 84.69 117 ASN A CA 1
ATOM 896 C C . ASN A 1 117 ? -26.788 -0.389 24.598 1.00 84.69 117 ASN A C 1
ATOM 898 O O . ASN A 1 117 ? -27.689 -0.931 25.230 1.00 84.69 117 ASN A O 1
ATOM 902 N N . GLU A 1 118 ? -25.611 -0.115 25.166 1.00 81.75 118 GLU A N 1
ATOM 903 C CA . GLU A 1 118 ? -25.244 -0.489 26.534 1.00 81.75 118 GLU A CA 1
ATOM 904 C C . GLU A 1 118 ? -24.696 0.710 27.331 1.00 81.75 118 GLU A C 1
ATOM 906 O O . GLU A 1 118 ? -23.503 0.769 27.669 1.00 81.75 118 GLU A O 1
ATOM 911 N N . PRO A 1 119 ? -25.554 1.665 27.731 1.00 76.81 119 PRO A N 1
ATOM 912 C CA . PRO A 1 119 ? -25.117 2.870 28.444 1.00 76.81 119 PRO A CA 1
ATOM 913 C C . PRO A 1 119 ? -24.464 2.567 29.803 1.00 76.81 119 PRO A C 1
ATOM 915 O O . PRO A 1 119 ? -23.665 3.356 30.308 1.00 76.81 119 PRO A O 1
ATOM 918 N N . LYS A 1 120 ? -24.747 1.396 30.391 1.00 77.25 120 LYS A N 1
ATOM 919 C CA . LYS A 1 120 ? -24.147 0.927 31.653 1.00 77.25 120 LYS A CA 1
ATOM 920 C C . LYS A 1 120 ? -22.820 0.169 31.470 1.00 77.25 120 LYS A C 1
ATOM 922 O O . LYS A 1 120 ? -22.167 -0.131 32.465 1.00 77.25 120 LYS A O 1
ATOM 927 N N . GLY A 1 121 ? -22.384 -0.106 30.235 1.00 73.62 121 GLY A N 1
ATOM 928 C CA . GLY A 1 121 ? -21.183 -0.907 29.929 1.00 73.62 121 GLY A CA 1
ATOM 929 C C . GLY A 1 121 ? -19.837 -0.192 30.144 1.00 73.62 121 GLY A C 1
ATOM 930 O O . GLY A 1 121 ? -18.760 -0.786 30.002 1.00 73.62 121 GLY A O 1
ATOM 931 N N . GLY A 1 122 ? -19.858 1.102 30.492 1.00 79.62 122 GLY A N 1
ATOM 932 C CA . GLY A 1 122 ? -18.646 1.877 30.781 1.00 79.62 122 GLY A CA 1
ATOM 933 C C . GLY A 1 122 ? -17.647 1.877 29.615 1.00 79.62 122 GLY A C 1
ATOM 934 O O . GLY A 1 122 ? -16.434 1.735 29.822 1.00 79.62 122 GLY A O 1
ATOM 935 N N . TRP A 1 123 ? -18.155 1.937 28.383 1.00 83.25 123 TRP A N 1
ATOM 936 C CA . TRP A 1 123 ? -17.372 1.916 27.150 1.00 83.25 123 TRP A CA 1
ATOM 937 C C . TRP A 1 123 ? -16.575 3.226 26.996 1.00 83.25 123 TRP A C 1
ATOM 939 O O . TRP A 1 123 ? -17.145 4.315 26.962 1.00 83.25 123 TRP A O 1
ATOM 949 N N . LYS A 1 124 ? -15.240 3.116 26.945 1.00 82.75 124 LYS A N 1
ATOM 950 C CA . LYS A 1 124 ? -14.304 4.218 26.649 1.00 82.75 124 LYS A CA 1
ATOM 951 C C . LYS A 1 124 ? -13.580 3.906 25.343 1.00 82.75 124 LYS A C 1
ATOM 953 O O . LYS A 1 124 ? -14.214 3.913 24.304 1.00 82.75 124 LYS A O 1
ATOM 958 N N . ASP A 1 125 ? -12.304 3.544 25.405 1.00 87.44 125 ASP A N 1
ATOM 959 C CA . ASP A 1 125 ? -11.523 3.179 24.228 1.00 87.44 125 ASP A CA 1
ATOM 960 C C . ASP A 1 125 ? -11.453 1.658 24.070 1.00 87.44 125 ASP A C 1
ATOM 962 O O . ASP A 1 125 ? -11.146 0.925 25.020 1.00 87.44 125 ASP A O 1
ATOM 966 N N . ILE A 1 126 ? -11.717 1.194 22.849 1.00 92.75 126 ILE A N 1
ATOM 967 C CA . ILE A 1 126 ? -11.474 -0.187 22.422 1.00 92.75 126 ILE A CA 1
ATOM 968 C C . ILE A 1 126 ? -10.140 -0.287 21.679 1.00 92.75 126 ILE A C 1
ATOM 970 O O . ILE A 1 126 ? -9.587 0.709 21.216 1.00 92.75 126 ILE A O 1
ATOM 974 N N . CYS A 1 127 ? -9.619 -1.505 21.552 1.00 94.38 127 CYS A N 1
ATOM 975 C CA . CYS A 1 127 ? -8.395 -1.779 20.805 1.00 94.38 127 CYS A CA 1
ATOM 976 C C . CYS A 1 127 ? -8.491 -1.377 19.322 1.00 94.38 127 CYS A C 1
ATOM 978 O O . CYS A 1 127 ? -7.543 -0.793 18.796 1.00 94.38 127 CYS A O 1
ATOM 980 N N . GLY A 1 128 ? -9.604 -1.694 18.653 1.00 94.06 128 GLY A N 1
ATOM 981 C CA . GLY A 1 128 ? -9.868 -1.273 17.273 1.00 94.06 128 GLY A CA 1
ATOM 982 C C . GLY A 1 128 ? -9.023 -1.968 16.201 1.00 94.06 128 GLY A C 1
ATOM 983 O O . GLY A 1 128 ? -9.111 -1.590 15.040 1.00 94.06 128 GLY A O 1
ATOM 984 N N . PHE A 1 129 ? -8.208 -2.961 16.573 1.00 96.25 129 PHE A N 1
ATOM 985 C CA . PHE A 1 129 ? -7.463 -3.775 15.612 1.00 96.25 129 PHE A CA 1
ATOM 986 C C . PHE A 1 129 ? -8.434 -4.540 14.714 1.00 96.25 129 PHE A C 1
ATOM 988 O O . PHE A 1 129 ? -9.330 -5.205 15.235 1.00 96.25 129 PHE A O 1
ATOM 995 N N . ASP A 1 130 ? -8.230 -4.467 13.405 1.00 95.88 130 ASP A N 1
ATOM 996 C CA . ASP A 1 130 ? -9.003 -5.199 12.403 1.00 95.88 130 ASP A CA 1
ATOM 997 C C . ASP A 1 130 ? -8.198 -6.403 11.909 1.00 95.88 130 ASP A C 1
ATOM 999 O O . ASP A 1 130 ? -7.014 -6.268 11.597 1.00 95.88 130 ASP A O 1
ATOM 1003 N N . ALA A 1 131 ? -8.830 -7.575 11.841 1.00 94.31 131 ALA A N 1
ATOM 1004 C CA . ALA A 1 131 ? -8.177 -8.817 11.433 1.00 94.31 131 ALA A CA 1
ATOM 1005 C C . ALA A 1 131 ? -7.561 -8.744 10.024 1.00 94.31 131 ALA A C 1
ATOM 1007 O O . ALA A 1 131 ? -6.557 -9.408 9.777 1.00 94.31 131 ALA A O 1
ATOM 1008 N N . ARG A 1 132 ? -8.089 -7.882 9.143 1.00 94.56 132 ARG A N 1
ATOM 1009 C CA . ARG A 1 132 ? -7.555 -7.658 7.789 1.00 94.56 132 ARG A CA 1
ATOM 1010 C C . ARG A 1 132 ? -6.141 -7.095 7.766 1.00 94.56 132 ARG A C 1
ATOM 1012 O O . ARG A 1 132 ? -5.452 -7.214 6.765 1.00 94.56 132 ARG A O 1
ATOM 1019 N N . LEU A 1 133 ? -5.674 -6.503 8.865 1.00 94.12 133 LEU A N 1
ATOM 1020 C CA . LEU A 1 133 ? -4.282 -6.054 8.966 1.00 94.12 133 LEU A CA 1
ATOM 1021 C C . LEU A 1 133 ? -3.284 -7.215 8.945 1.00 94.12 133 LEU A C 1
ATOM 1023 O O . LEU A 1 133 ? -2.127 -6.998 8.597 1.00 94.12 133 LEU A O 1
ATOM 1027 N N . ALA A 1 134 ? -3.729 -8.415 9.324 1.00 93.62 134 ALA A N 1
ATOM 1028 C CA . ALA A 1 134 ? -2.923 -9.630 9.331 1.00 93.62 134 ALA A CA 1
ATOM 1029 C C . ALA A 1 134 ? -3.057 -10.460 8.042 1.00 93.62 134 ALA A C 1
ATOM 1031 O O . ALA A 1 134 ? -2.476 -11.539 7.978 1.00 93.62 134 ALA A O 1
ATOM 1032 N N . TRP A 1 135 ? -3.829 -9.993 7.056 1.00 94.62 135 TRP A N 1
ATOM 1033 C CA . TRP A 1 135 ? -3.942 -10.657 5.759 1.00 94.62 135 TRP A CA 1
ATOM 1034 C C . TRP A 1 135 ? -2.638 -10.584 4.974 1.00 94.62 135 TRP A C 1
ATOM 1036 O O . TRP A 1 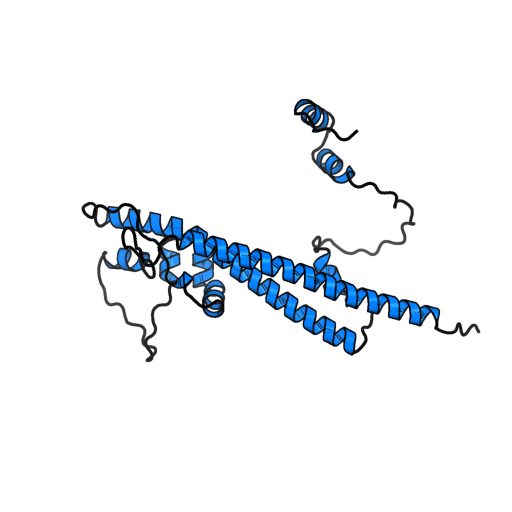135 ? -1.860 -9.629 5.126 1.00 94.62 135 TRP A O 1
ATOM 1046 N N . ALA A 1 136 ? -2.438 -11.599 4.132 1.00 94.50 136 ALA A N 1
ATOM 1047 C CA . ALA A 1 136 ? -1.393 -11.571 3.124 1.00 94.50 136 ALA A CA 1
ATOM 1048 C C . ALA A 1 136 ? -1.651 -10.435 2.124 1.00 94.50 136 ALA A C 1
ATOM 1050 O O . ALA A 1 136 ? -2.774 -9.934 1.994 1.00 94.50 136 ALA A O 1
ATOM 1051 N N . ASP A 1 137 ? -0.599 -10.022 1.424 1.00 93.81 137 ASP A N 1
ATOM 1052 C CA . ASP A 1 137 ? -0.686 -8.931 0.457 1.00 93.81 137 ASP A CA 1
ATOM 1053 C C . ASP A 1 137 ? -1.668 -9.282 -0.662 1.00 93.81 137 ASP A C 1
ATOM 1055 O O . ASP A 1 137 ? -2.507 -8.457 -1.006 1.00 93.81 137 ASP A O 1
ATOM 1059 N N . GLU A 1 138 ? -1.654 -10.526 -1.141 1.00 94.75 138 GLU A N 1
ATOM 1060 C CA . GLU A 1 138 ? -2.553 -11.025 -2.183 1.00 94.75 138 GLU A CA 1
ATOM 1061 C C . GLU A 1 138 ? -4.022 -11.001 -1.737 1.00 94.75 138 GLU A C 1
ATOM 1063 O O . GLU A 1 138 ? -4.884 -10.500 -2.454 1.00 94.75 138 GLU A O 1
ATOM 1068 N N . GLU A 1 139 ? -4.310 -11.470 -0.520 1.00 95.25 139 GLU A N 1
ATOM 1069 C CA . GLU A 1 139 ? -5.670 -11.473 0.039 1.00 95.25 139 GLU A CA 1
ATOM 1070 C C . GLU A 1 139 ? -6.210 -10.045 0.207 1.00 95.25 139 GLU A C 1
ATOM 1072 O O . GLU A 1 139 ? -7.374 -9.749 -0.087 1.00 95.25 139 GLU A O 1
ATOM 1077 N N . PHE A 1 140 ? -5.359 -9.130 0.679 1.00 96.12 140 PHE A N 1
ATOM 1078 C CA . PHE A 1 140 ? -5.718 -7.722 0.801 1.00 96.12 140 PHE A CA 1
ATOM 1079 C C . PHE A 1 140 ? -5.911 -7.069 -0.571 1.00 96.12 140 PHE A C 1
ATOM 1081 O O . PHE A 1 140 ? -6.801 -6.227 -0.732 1.00 96.12 140 PHE A O 1
ATOM 1088 N N . ASP A 1 141 ? -5.103 -7.458 -1.553 1.00 96.50 141 ASP A N 1
ATOM 1089 C CA . ASP A 1 141 ? -5.160 -6.957 -2.916 1.00 96.50 141 ASP A CA 1
ATOM 1090 C C . ASP A 1 141 ? -6.463 -7.353 -3.626 1.00 96.50 141 ASP A C 1
ATOM 1092 O O . ASP A 1 141 ? -7.188 -6.502 -4.153 1.00 96.50 141 ASP A O 1
ATOM 1096 N N . GLU A 1 142 ? -6.841 -8.626 -3.533 1.00 96.00 142 GLU A N 1
ATOM 1097 C CA . GLU A 1 142 ? -8.124 -9.122 -4.033 1.00 96.00 142 GLU A CA 1
ATOM 1098 C C . GLU A 1 142 ? -9.297 -8.391 -3.368 1.00 96.00 142 GLU A C 1
ATOM 1100 O O . GLU A 1 142 ? -10.232 -7.925 -4.032 1.00 96.00 142 GLU A O 1
ATOM 1105 N N . TRP A 1 143 ? -9.234 -8.216 -2.046 1.00 96.00 143 TRP A N 1
ATOM 1106 C CA . TRP A 1 143 ? -10.274 -7.510 -1.311 1.00 96.00 143 TRP A CA 1
ATOM 1107 C C . TRP A 1 143 ? -10.387 -6.040 -1.713 1.00 96.00 143 TRP A C 1
ATOM 1109 O O . TRP A 1 143 ? -11.505 -5.587 -1.980 1.00 96.00 143 TRP A O 1
ATOM 1119 N N . ARG A 1 144 ? -9.280 -5.284 -1.792 1.00 95.62 144 ARG A N 1
ATOM 1120 C CA . ARG A 1 144 ? -9.325 -3.852 -2.154 1.00 95.62 144 ARG A CA 1
ATOM 1121 C C . ARG A 1 144 ? -9.851 -3.644 -3.573 1.00 95.62 144 ARG A C 1
ATOM 1123 O O . ARG A 1 144 ? -10.437 -2.601 -3.847 1.00 95.62 144 ARG A O 1
ATOM 1130 N N . LEU A 1 145 ? -9.631 -4.612 -4.467 1.00 95.25 145 LEU A N 1
ATOM 1131 C CA . LEU A 1 145 ? -10.114 -4.581 -5.846 1.00 95.25 145 LEU A CA 1
ATOM 1132 C C . LEU A 1 145 ? -11.582 -5.008 -5.950 1.00 95.25 145 LEU A C 1
ATOM 1134 O O . LEU A 1 145 ? -12.266 -4.610 -6.893 1.00 95.25 145 LEU A O 1
ATOM 1138 N N . SER A 1 146 ? -12.106 -5.749 -4.974 1.00 95.69 146 SER A N 1
ATOM 1139 C CA . SER A 1 146 ? -13.520 -6.116 -4.925 1.00 95.69 146 SER A CA 1
ATOM 1140 C C . SER A 1 146 ? -14.436 -4.895 -4.750 1.00 95.69 146 SER A C 1
ATOM 1142 O O . SER A 1 146 ? -14.104 -3.914 -4.082 1.00 95.69 146 SER A O 1
ATOM 1144 N N . ARG A 1 147 ? -15.673 -4.984 -5.257 1.00 94.81 147 ARG A N 1
ATOM 1145 C CA . ARG A 1 147 ? -16.700 -3.940 -5.057 1.00 94.81 147 ARG A CA 1
ATOM 1146 C C . ARG A 1 147 ? -16.987 -3.669 -3.575 1.00 94.81 147 ARG A C 1
ATOM 1148 O O . ARG A 1 147 ? -17.389 -2.565 -3.210 1.00 94.81 147 ARG A O 1
ATOM 1155 N N . ALA A 1 148 ? -16.857 -4.681 -2.719 1.00 93.06 148 ALA A N 1
ATOM 1156 C CA . ALA A 1 148 ? -17.092 -4.528 -1.290 1.00 93.06 148 ALA A CA 1
ATOM 1157 C C . ALA A 1 148 ? -15.949 -3.754 -0.618 1.00 93.06 148 ALA A C 1
ATOM 1159 O O . ALA A 1 148 ? -16.222 -2.821 0.133 1.00 93.06 148 ALA A O 1
ATOM 1160 N N . GLY A 1 149 ? -14.695 -4.092 -0.932 1.00 94.00 149 GLY A N 1
ATOM 1161 C CA . GLY A 1 149 ? -13.522 -3.393 -0.411 1.00 94.00 149 GLY A CA 1
ATOM 1162 C C . GLY A 1 149 ? -13.406 -1.959 -0.919 1.00 94.00 149 GLY A C 1
ATOM 1163 O O . GLY A 1 149 ? -13.188 -1.062 -0.111 1.00 94.00 149 GLY A O 1
ATOM 1164 N N . GLN A 1 150 ? -13.663 -1.706 -2.207 1.00 95.50 150 GLN A N 1
ATOM 1165 C CA . GLN A 1 150 ? -13.673 -0.341 -2.755 1.00 95.50 150 GLN A CA 1
ATOM 1166 C C . GLN A 1 150 ? -14.675 0.559 -2.025 1.00 95.50 150 GLN A C 1
ATOM 1168 O O . GLN A 1 150 ? -14.304 1.628 -1.549 1.00 95.50 150 GLN A O 1
ATOM 1173 N N . ARG A 1 151 ? -15.920 0.091 -1.842 1.00 94.62 151 ARG A N 1
ATOM 1174 C CA . ARG A 1 151 ? -16.933 0.834 -1.074 1.00 94.62 151 ARG A CA 1
ATOM 1175 C C . ARG A 1 151 ? -16.506 1.063 0.371 1.00 94.62 151 ARG A C 1
ATOM 1177 O O . ARG A 1 151 ? -16.724 2.141 0.904 1.00 94.62 151 ARG A O 1
ATOM 1184 N N . ALA A 1 152 ? -15.889 0.069 1.004 1.00 94.88 152 ALA A N 1
ATOM 1185 C CA . ALA A 1 152 ? -15.411 0.196 2.375 1.00 94.88 152 ALA A CA 1
ATOM 1186 C C . ALA A 1 152 ? -14.276 1.227 2.513 1.00 94.88 152 ALA A C 1
ATOM 1188 O O . ALA A 1 152 ? -14.262 1.982 3.483 1.00 94.88 152 ALA A O 1
ATOM 1189 N N . LEU A 1 153 ? -13.357 1.285 1.543 1.00 95.38 153 LEU A N 1
ATOM 1190 C CA . LEU A 1 153 ? -12.267 2.264 1.500 1.00 95.38 153 LEU A CA 1
ATOM 1191 C C . LEU A 1 153 ? -12.749 3.678 1.147 1.00 95.38 153 LEU A C 1
ATOM 1193 O O . LEU A 1 153 ? -12.167 4.645 1.628 1.00 95.38 153 LEU A O 1
ATOM 1197 N N . GLU A 1 154 ? -13.793 3.800 0.328 1.00 95.62 154 GLU A N 1
ATOM 1198 C CA . GLU A 1 154 ? -14.370 5.086 -0.073 1.00 95.62 154 GLU A CA 1
ATOM 1199 C C . GLU A 1 154 ? -15.282 5.675 1.012 1.00 95.62 154 GLU A C 1
ATOM 1201 O O . GLU A 1 154 ? -15.133 6.834 1.393 1.00 95.62 154 GLU A O 1
ATOM 1206 N N . GLU A 1 155 ? -16.216 4.879 1.538 1.00 93.12 155 GLU A N 1
ATOM 1207 C CA . GLU A 1 155 ? -17.196 5.335 2.527 1.00 93.12 155 GLU A CA 1
ATOM 1208 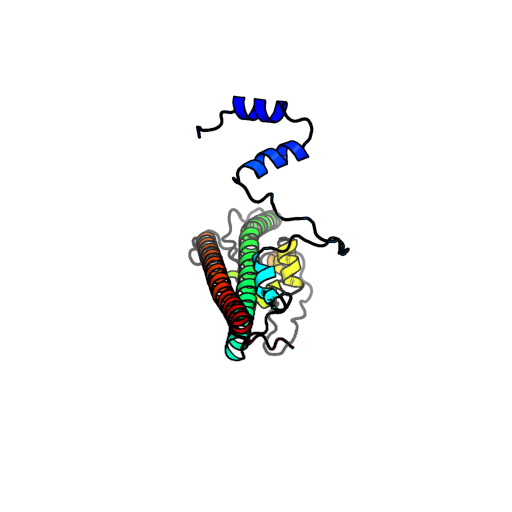C C . GLU A 1 155 ? -16.593 5.424 3.933 1.00 93.12 155 GLU A C 1
ATOM 1210 O O . GLU A 1 155 ? -16.923 6.323 4.708 1.00 93.12 155 GLU A O 1
ATOM 1215 N N . GLY A 1 156 ? -15.735 4.466 4.297 1.00 88.12 156 GLY A N 1
ATOM 1216 C CA . GLY A 1 156 ? -15.118 4.401 5.621 1.00 88.12 156 GLY A CA 1
ATOM 1217 C C . GLY A 1 156 ? -16.091 4.180 6.785 1.00 88.12 156 GLY A C 1
ATOM 1218 O O . GLY A 1 156 ? -15.675 4.249 7.947 1.00 88.12 156 GLY A O 1
ATOM 1219 N N . SER A 1 157 ? -17.375 3.913 6.514 1.00 89.56 157 SER A N 1
ATOM 1220 C CA . SER A 1 157 ? -18.381 3.687 7.553 1.00 89.56 157 SER A CA 1
ATOM 1221 C C . SER A 1 157 ? -18.179 2.331 8.245 1.00 89.56 157 SER A C 1
ATOM 1223 O O . SER A 1 157 ? -17.713 1.368 7.625 1.00 89.56 157 SER A O 1
ATOM 1225 N N . PRO A 1 158 ? -18.517 2.207 9.543 1.00 87.69 158 PRO A N 1
ATOM 1226 C CA . PRO A 1 158 ? -18.473 0.926 10.248 1.00 87.69 158 PRO A CA 1
ATOM 1227 C C . PRO A 1 158 ? -19.290 -0.167 9.562 1.00 87.69 158 PRO A C 1
ATOM 1229 O O . PRO A 1 158 ? -18.864 -1.320 9.554 1.00 87.69 158 PRO A O 1
ATOM 1232 N N . GLU A 1 159 ? -20.427 0.204 8.977 1.00 89.69 159 GLU A N 1
ATOM 1233 C CA . GLU A 1 159 ? -21.349 -0.679 8.279 1.00 89.69 159 GLU A CA 1
ATOM 1234 C C . GLU A 1 159 ? -20.743 -1.192 6.964 1.00 89.69 159 GLU A C 1
ATOM 1236 O O . GLU A 1 159 ? -20.698 -2.404 6.754 1.00 89.69 159 GLU A O 1
ATOM 1241 N N . ALA A 1 160 ? -20.182 -0.319 6.116 1.00 90.75 160 ALA A N 1
ATOM 1242 C CA . ALA A 1 160 ? -19.498 -0.737 4.887 1.00 90.75 160 ALA A CA 1
ATOM 1243 C C . ALA A 1 160 ? -18.239 -1.574 5.182 1.00 90.75 160 ALA A C 1
ATOM 1245 O O . ALA A 1 160 ? -17.944 -2.570 4.512 1.00 90.75 160 ALA A O 1
ATOM 1246 N N . MET A 1 161 ? -17.508 -1.215 6.239 1.00 91.81 161 MET A N 1
ATOM 1247 C CA . MET A 1 161 ? -16.320 -1.941 6.688 1.00 91.81 161 MET A CA 1
ATOM 1248 C C . MET A 1 161 ? -16.646 -3.322 7.262 1.00 91.81 161 MET A C 1
ATOM 1250 O O . MET A 1 161 ? -15.815 -4.222 7.144 1.00 91.81 161 MET A O 1
ATOM 1254 N N . ALA A 1 162 ? -17.819 -3.494 7.872 1.00 90.19 162 ALA A N 1
ATOM 1255 C CA . ALA A 1 162 ? -18.322 -4.781 8.343 1.00 90.19 162 ALA A CA 1
ATOM 1256 C C . ALA A 1 162 ? -18.893 -5.636 7.203 1.00 90.19 162 ALA A C 1
ATOM 1258 O O . ALA A 1 162 ? -18.575 -6.820 7.115 1.00 90.19 162 ALA A O 1
ATOM 1259 N N . ALA A 1 163 ? -19.672 -5.033 6.299 1.00 89.75 163 ALA A N 1
ATOM 1260 C CA . ALA A 1 163 ? -20.257 -5.700 5.133 1.00 89.75 163 ALA A CA 1
ATOM 1261 C C . ALA A 1 163 ? -19.199 -6.251 4.167 1.00 89.75 163 ALA A C 1
ATOM 1263 O O . ALA A 1 163 ? -19.422 -7.250 3.491 1.00 89.75 163 ALA A O 1
ATOM 1264 N N . SER A 1 164 ? -18.047 -5.582 4.086 1.00 89.81 164 SER A N 1
ATOM 1265 C CA . SER A 1 164 ? -16.908 -6.000 3.264 1.00 89.81 164 SER A CA 1
ATOM 1266 C C . SER A 1 164 ? -16.024 -7.060 3.914 1.00 89.81 164 SER A C 1
ATOM 1268 O O . SER A 1 164 ? -15.055 -7.493 3.291 1.00 89.81 164 SER A O 1
ATOM 1270 N N . PHE A 1 165 ? -16.306 -7.455 5.157 1.00 87.00 165 PHE A N 1
ATOM 1271 C CA . PHE A 1 165 ? -15.591 -8.545 5.801 1.00 87.00 165 PHE A CA 1
ATOM 1272 C C . PHE A 1 165 ? -16.099 -9.879 5.233 1.00 87.00 165 PHE A C 1
ATOM 1274 O O . PHE A 1 165 ? -17.318 -10.070 5.198 1.00 87.00 165 PHE A O 1
ATOM 1281 N N . PRO A 1 166 ? -15.217 -10.805 4.813 1.00 80.88 166 PRO A N 1
ATOM 1282 C CA . PRO A 1 166 ? -15.638 -12.087 4.267 1.00 80.88 166 PRO A CA 1
ATOM 1283 C C . PRO A 1 166 ? -16.557 -12.802 5.256 1.00 80.88 166 PRO A C 1
ATOM 1285 O O . PRO A 1 166 ? -16.184 -13.049 6.408 1.00 80.88 166 PRO A O 1
ATOM 1288 N N . SER A 1 167 ? -17.780 -13.108 4.823 1.00 66.62 167 SER A N 1
ATOM 1289 C CA . SER A 1 167 ? -18.585 -14.092 5.532 1.00 66.62 167 SER A CA 1
ATOM 1290 C C . SER A 1 167 ? -17.948 -15.436 5.281 1.00 66.62 167 SER A C 1
ATOM 1292 O O . SER A 1 167 ? -17.806 -15.808 4.124 1.00 66.62 167 SER A O 1
ATOM 1294 N N . GLY A 1 168 ? -17.487 -16.100 6.345 1.00 52.91 168 GLY A N 1
ATOM 1295 C CA . GLY A 1 168 ? -16.883 -17.418 6.232 1.00 52.91 168 GLY A CA 1
ATOM 1296 C C . GLY A 1 168 ? -17.846 -18.333 5.494 1.00 52.91 168 GLY A C 1
ATOM 1297 O O . GLY A 1 168 ? -18.875 -18.703 6.044 1.00 52.91 168 GLY A O 1
ATOM 1298 N N . THR A 1 169 ? -17.531 -18.633 4.242 1.00 40.16 169 THR A N 1
ATOM 1299 C CA . THR A 1 169 ? -18.019 -19.834 3.587 1.00 40.16 169 THR A CA 1
ATOM 1300 C C . THR A 1 169 ? -17.327 -20.975 4.309 1.00 40.16 169 THR A C 1
ATOM 1302 O O . THR A 1 169 ? -16.093 -21.007 4.380 1.00 40.16 169 THR A O 1
ATOM 1305 N N . ASP A 1 170 ? -18.104 -21.858 4.918 1.00 44.62 170 ASP A N 1
ATOM 1306 C CA . ASP A 1 170 ? -17.570 -23.147 5.320 1.00 44.62 170 ASP A CA 1
ATOM 1307 C C . ASP A 1 170 ? -17.073 -23.909 4.080 1.00 44.62 170 ASP A C 1
ATOM 1309 O O . ASP A 1 170 ? -17.278 -23.509 2.929 1.00 44.62 170 ASP A O 1
ATOM 1313 N N . ALA A 1 171 ? -16.348 -24.999 4.317 1.00 42.88 171 ALA A N 1
ATOM 1314 C CA . ALA A 1 171 ? -15.784 -25.827 3.256 1.00 42.88 171 ALA A CA 1
ATOM 1315 C C . ALA A 1 171 ? -16.851 -26.452 2.328 1.00 42.88 171 ALA A C 1
ATOM 1317 O O . ALA A 1 171 ? -16.487 -26.975 1.276 1.00 42.88 171 ALA A O 1
ATOM 1318 N N . ASP A 1 172 ? -18.133 -26.361 2.694 1.00 49.72 172 ASP A N 1
ATOM 1319 C CA . ASP A 1 172 ? -19.264 -26.929 1.964 1.00 49.72 172 ASP A CA 1
ATOM 1320 C C . ASP A 1 172 ? -20.006 -25.887 1.100 1.00 49.72 172 ASP A C 1
ATOM 1322 O O . ASP A 1 172 ? -20.853 -26.250 0.287 1.00 49.72 172 ASP A O 1
ATOM 1326 N N . GLY A 1 173 ? -19.627 -24.603 1.175 1.00 45.34 173 GLY A N 1
ATOM 1327 C CA . GLY A 1 173 ? -20.153 -23.553 0.296 1.00 45.34 173 GLY A CA 1
ATOM 1328 C C . GLY A 1 173 ? -21.581 -23.113 0.622 1.00 45.34 173 GLY A C 1
ATOM 1329 O O . GLY A 1 173 ? -22.182 -22.376 -0.166 1.00 45.34 173 GLY A O 1
ATOM 1330 N N . ASP A 1 174 ? -22.107 -23.511 1.780 1.00 44.22 174 ASP A N 1
ATOM 1331 C CA . ASP A 1 174 ? -23.436 -23.121 2.215 1.00 44.22 174 ASP A CA 1
ATOM 1332 C C . ASP A 1 174 ? -23.366 -21.765 2.926 1.00 44.22 174 ASP A C 1
ATOM 1334 O O . ASP A 1 174 ? -22.637 -21.535 3.893 1.00 44.22 174 ASP A O 1
ATOM 1338 N N . ILE A 1 175 ? -24.146 -20.809 2.423 1.00 45.28 175 ILE A N 1
ATOM 1339 C CA . ILE A 1 175 ? -24.349 -19.535 3.106 1.00 45.28 175 ILE A CA 1
ATOM 1340 C C . ILE A 1 175 ? -25.237 -19.839 4.309 1.00 45.28 175 ILE A C 1
ATOM 1342 O O . ILE A 1 175 ? -26.408 -20.177 4.131 1.00 45.28 175 ILE A O 1
ATOM 1346 N N . ALA A 1 176 ? -24.694 -19.710 5.522 1.00 43.00 176 ALA A N 1
ATOM 1347 C CA . ALA A 1 176 ? -25.490 -19.753 6.742 1.00 43.00 176 ALA A CA 1
ATOM 1348 C C . ALA A 1 176 ? -26.664 -18.769 6.600 1.00 43.00 176 ALA A C 1
ATOM 1350 O O . ALA A 1 176 ? -26.471 -17.551 6.557 1.00 43.00 176 ALA A O 1
ATOM 1351 N N . MET A 1 177 ? -27.873 -19.312 6.448 1.00 50.03 177 MET A N 1
ATOM 1352 C CA . MET A 1 177 ? -29.107 -18.539 6.400 1.00 50.03 177 MET A CA 1
ATOM 1353 C C . MET A 1 177 ? -29.328 -17.983 7.801 1.00 50.03 177 MET A C 1
ATOM 1355 O O . MET A 1 177 ? -29.794 -18.698 8.687 1.00 50.03 177 MET A O 1
ATOM 1359 N N . ASP A 1 178 ? -28.921 -16.733 8.000 1.00 44.50 178 ASP A N 1
ATOM 1360 C CA . ASP A 1 178 ? -29.083 -16.033 9.266 1.00 44.50 178 ASP A CA 1
ATOM 1361 C C . ASP A 1 178 ? -30.581 -15.803 9.502 1.00 44.50 178 ASP A C 1
ATOM 1363 O O . ASP A 1 178 ? -31.247 -15.016 8.821 1.00 44.50 178 ASP A O 1
ATOM 1367 N N . GLY A 1 179 ? -31.137 -16.619 10.391 1.00 40.66 179 GLY A N 1
ATOM 1368 C CA . GLY A 1 179 ? -32.527 -16.573 10.796 1.00 40.66 179 GLY A CA 1
ATOM 1369 C C . GLY A 1 179 ? -32.719 -15.524 11.881 1.00 40.66 179 GLY A C 1
ATOM 1370 O O . GLY A 1 179 ? -32.362 -15.761 13.023 1.00 40.66 179 GLY A O 1
ATOM 1371 N N . ASP A 1 180 ? -33.328 -14.403 11.502 1.00 52.84 180 ASP A N 1
ATOM 1372 C CA . ASP A 1 180 ? -34.215 -13.562 12.320 1.00 52.84 180 ASP A CA 1
ATOM 1373 C C . ASP A 1 180 ? -33.808 -13.332 13.801 1.00 52.84 180 ASP A C 1
ATOM 1375 O O . ASP A 1 180 ? -34.430 -13.889 14.705 1.00 52.84 180 ASP A O 1
ATOM 1379 N N . GLU A 1 181 ? -32.841 -12.440 14.086 1.00 41.84 181 GLU A N 1
ATOM 1380 C CA . GLU A 1 181 ? -32.583 -11.950 15.458 1.00 41.84 181 GLU A CA 1
ATOM 1381 C C . GLU A 1 181 ? -32.370 -10.417 15.569 1.00 41.84 181 GLU A C 1
ATOM 1383 O O . GLU A 1 181 ? -31.297 -9.853 15.398 1.00 41.84 181 GLU A O 1
ATOM 1388 N N . LYS A 1 182 ? -33.467 -9.735 15.917 1.00 42.03 182 LYS A N 1
ATOM 1389 C CA . LYS A 1 182 ? -33.635 -8.446 16.632 1.00 42.03 182 LYS A CA 1
ATOM 1390 C C . LYS A 1 182 ? -32.372 -7.756 17.196 1.00 42.03 182 LYS A C 1
ATOM 1392 O O . LYS A 1 182 ? -31.743 -8.302 18.090 1.00 42.03 182 LYS A O 1
ATOM 1397 N N . GLU A 1 183 ? -32.154 -6.485 16.813 1.00 42.94 183 GLU A N 1
ATOM 1398 C CA . GLU A 1 183 ? -31.346 -5.385 17.427 1.00 42.94 183 GLU A CA 1
ATOM 1399 C C . GLU A 1 183 ? -29.903 -5.660 17.925 1.00 42.94 183 GLU A C 1
ATOM 1401 O O . GLU A 1 183 ? -29.019 -4.838 17.673 1.00 42.94 183 GLU A O 1
ATOM 1406 N N . GLY A 1 184 ? -29.617 -6.789 18.576 1.00 47.25 184 GLY A N 1
ATOM 1407 C CA . GLY A 1 184 ? -28.273 -7.257 18.928 1.00 47.25 184 GLY A CA 1
ATOM 1408 C C . GLY A 1 184 ? -27.410 -7.595 17.711 1.00 47.25 184 GLY A C 1
ATOM 1409 O O . GLY A 1 184 ? -26.193 -7.409 17.769 1.00 47.25 184 GLY A O 1
ATOM 1410 N N . ASP A 1 185 ? -28.041 -7.967 16.596 1.00 61.44 185 ASP A N 1
ATOM 1411 C CA . ASP A 1 185 ? -27.379 -8.265 15.324 1.00 61.44 185 ASP A CA 1
ATOM 1412 C C . ASP A 1 185 ? -26.679 -7.035 14.712 1.00 61.44 185 ASP A C 1
ATOM 1414 O O . ASP A 1 185 ? -25.603 -7.117 14.124 1.00 61.44 185 ASP A O 1
ATOM 1418 N N . SER A 1 186 ? -27.198 -5.825 14.958 1.00 77.50 186 SER A N 1
ATOM 1419 C CA . SER A 1 186 ? -26.587 -4.602 14.420 1.00 77.50 186 SER A CA 1
ATOM 1420 C C . SER A 1 186 ? -25.216 -4.308 15.044 1.00 77.50 186 SER A C 1
ATOM 1422 O O . SER A 1 186 ? -24.286 -3.891 14.349 1.00 77.50 186 SER A O 1
ATOM 1424 N N . VAL A 1 187 ? -25.052 -4.547 16.352 1.00 83.06 187 VAL A N 1
ATOM 1425 C CA . VAL A 1 187 ? -23.785 -4.299 17.061 1.00 83.06 187 VAL A CA 1
ATOM 1426 C C . VAL A 1 187 ? -22.755 -5.387 16.755 1.00 83.06 187 VAL A C 1
ATOM 1428 O O . VAL A 1 187 ? -21.578 -5.079 16.531 1.00 83.06 187 VAL A O 1
ATOM 1431 N N . THR A 1 188 ? -23.169 -6.655 16.726 1.00 85.00 188 THR A N 1
ATOM 1432 C CA . THR A 1 188 ? -22.293 -7.774 16.338 1.00 85.00 188 THR A CA 1
ATOM 1433 C C . THR A 1 188 ? -21.837 -7.633 14.887 1.00 85.00 188 THR A C 1
ATOM 1435 O O . THR A 1 188 ? -20.655 -7.833 14.597 1.00 85.00 188 THR A O 1
ATOM 1438 N N . PHE A 1 189 ? -22.716 -7.156 14.003 1.00 88.69 189 PHE A N 1
ATOM 1439 C CA . PHE A 1 189 ? -22.381 -6.828 12.624 1.00 88.69 189 PHE A CA 1
ATOM 1440 C C . PHE A 1 189 ? -21.316 -5.727 12.528 1.00 88.69 189 PHE A C 1
ATOM 1442 O O . PHE A 1 189 ? -20.235 -5.969 11.994 1.00 88.69 189 PHE A O 1
ATOM 1449 N N . ILE A 1 190 ? -21.531 -4.531 13.092 1.00 89.44 190 ILE A N 1
ATOM 1450 C CA . ILE A 1 190 ? -20.555 -3.422 12.956 1.00 89.44 190 ILE A CA 1
ATOM 1451 C C . ILE A 1 190 ? -19.191 -3.731 13.601 1.00 89.44 190 ILE A C 1
ATOM 1453 O O . ILE A 1 190 ? -18.156 -3.213 13.160 1.00 89.44 190 ILE A O 1
ATOM 1457 N N . THR A 1 191 ? -19.173 -4.583 14.633 1.00 90.19 191 THR A N 1
ATOM 1458 C CA . THR A 1 191 ? -17.952 -5.025 15.331 1.00 90.19 191 THR A CA 1
ATOM 1459 C C . THR A 1 191 ? -17.227 -6.171 14.625 1.00 90.19 191 THR A C 1
ATOM 1461 O O . THR A 1 191 ? -16.121 -6.536 15.033 1.00 90.19 191 THR A O 1
ATOM 1464 N N . ARG A 1 192 ? -17.786 -6.708 13.535 1.00 90.38 192 ARG A N 1
ATOM 1465 C CA . ARG A 1 192 ? -17.223 -7.836 12.793 1.00 90.38 192 ARG A CA 1
ATOM 1466 C C . ARG A 1 192 ? -15.776 -7.593 12.367 1.00 90.38 192 ARG A C 1
ATOM 1468 O O . ARG A 1 192 ? -15.449 -6.581 11.739 1.00 90.38 192 ARG A O 1
ATOM 1475 N N . GLY A 1 193 ? -14.908 -8.542 12.719 1.00 89.44 193 GLY A N 1
ATOM 1476 C CA . GLY A 1 193 ? -13.475 -8.494 12.418 1.00 89.44 193 GLY A CA 1
ATOM 1477 C C . GLY A 1 193 ? -12.667 -7.519 13.282 1.00 89.44 193 GLY A C 1
ATOM 1478 O O . GLY A 1 193 ? -11.462 -7.407 13.071 1.00 89.44 193 GLY A O 1
ATOM 1479 N N . VAL A 1 194 ? -13.285 -6.831 14.254 1.00 93.94 194 VAL A N 1
ATOM 1480 C CA . VAL A 1 194 ? -12.632 -5.803 15.082 1.00 93.94 194 VAL A CA 1
ATOM 1481 C C . VAL A 1 194 ? -12.438 -6.271 16.523 1.00 93.94 194 VAL A C 1
ATOM 1483 O O . VAL A 1 194 ? -13.338 -6.787 17.181 1.00 93.94 194 VAL A O 1
ATOM 1486 N N . CYS A 1 195 ? -11.255 -6.017 17.078 1.00 94.44 195 CYS A N 1
ATOM 1487 C CA . CYS A 1 195 ? -10.973 -6.249 18.487 1.00 94.44 195 CYS A CA 1
ATOM 1488 C C . CYS A 1 195 ? -11.620 -5.167 19.372 1.00 94.44 195 CYS A C 1
ATOM 1490 O O . CYS A 1 195 ? -11.122 -4.043 19.481 1.00 94.44 195 CYS A O 1
ATOM 1492 N N . ILE A 1 196 ? -12.683 -5.541 20.086 1.00 92.75 196 ILE A N 1
ATOM 1493 C CA . ILE A 1 196 ? -13.406 -4.669 21.031 1.00 92.75 196 ILE A CA 1
ATOM 1494 C C . ILE A 1 196 ? -12.818 -4.653 22.456 1.00 92.75 196 ILE A C 1
ATOM 1496 O O . ILE A 1 196 ? -13.330 -3.970 23.343 1.00 92.75 196 ILE A O 1
ATOM 1500 N N . LYS A 1 197 ? -11.728 -5.390 22.717 1.00 91.06 197 LYS A N 1
ATOM 1501 C CA . LYS A 1 197 ? -11.124 -5.467 24.060 1.00 91.06 197 LYS A CA 1
ATOM 1502 C C . LYS A 1 197 ? -10.554 -4.113 24.492 1.00 91.06 197 LYS A C 1
ATOM 1504 O O . LYS A 1 197 ? -9.826 -3.468 23.736 1.00 91.06 197 LYS A O 1
ATOM 1509 N N . LYS A 1 198 ? -10.811 -3.723 25.744 1.00 88.88 198 LYS A N 1
ATOM 1510 C CA . LYS A 1 198 ? -10.165 -2.567 26.388 1.00 88.88 198 LYS A CA 1
ATOM 1511 C C . LYS A 1 198 ? -8.688 -2.900 26.632 1.00 88.88 198 LYS A C 1
ATOM 1513 O O . LYS A 1 198 ? -8.401 -3.968 27.164 1.00 88.88 198 LYS A O 1
ATOM 1518 N N . ARG A 1 199 ? -7.765 -2.007 26.244 1.00 83.81 199 ARG A N 1
ATOM 1519 C CA . ARG A 1 199 ? -6.301 -2.149 26.443 1.00 83.81 199 ARG A CA 1
ATOM 1520 C C . ARG A 1 199 ? -5.786 -3.564 26.109 1.00 83.81 199 ARG A C 1
ATOM 1522 O O . ARG A 1 199 ? -5.296 -4.292 26.965 1.00 83.81 199 ARG A O 1
ATOM 1529 N N . CYS A 1 200 ? -5.947 -3.981 24.856 1.00 92.69 200 CYS A N 1
ATOM 1530 C CA . CYS A 1 200 ? -5.503 -5.302 24.417 1.00 92.69 200 CYS A CA 1
ATOM 1531 C C . CYS A 1 200 ? -3.969 -5.368 24.301 1.00 92.69 200 CYS A C 1
ATOM 1533 O O . CYS A 1 200 ? -3.395 -4.671 23.469 1.00 92.69 200 CYS A O 1
ATOM 1535 N N . GLU A 1 201 ? -3.314 -6.240 25.076 1.00 93.31 201 GLU A N 1
ATOM 1536 C CA . GLU A 1 201 ? -1.853 -6.428 24.993 1.00 93.31 201 GLU A CA 1
ATOM 1537 C C . GLU A 1 201 ? -1.412 -7.168 23.717 1.00 93.31 201 GLU A C 1
ATOM 1539 O O . GLU A 1 201 ? -0.307 -6.941 23.239 1.00 93.31 201 GLU A O 1
ATOM 1544 N N . ARG A 1 202 ? -2.279 -7.995 23.107 1.00 93.12 202 ARG A N 1
ATOM 1545 C CA . ARG A 1 202 ? -1.958 -8.711 21.853 1.00 93.12 202 ARG A CA 1
ATOM 1546 C C . ARG A 1 202 ? -1.739 -7.777 20.665 1.00 93.12 202 ARG A C 1
ATOM 1548 O O . ARG A 1 202 ? -0.926 -8.075 19.806 1.00 93.12 202 ARG A O 1
ATOM 1555 N N . HIS A 1 203 ? -2.468 -6.664 20.614 1.00 94.62 203 HIS A N 1
ATOM 1556 C CA . HIS A 1 203 ? -2.357 -5.670 19.543 1.00 94.62 203 HIS A CA 1
ATOM 1557 C C . HIS A 1 203 ? -1.817 -4.355 20.109 1.00 94.62 203 HIS A C 1
ATOM 1559 O O . HIS A 1 203 ? -2.267 -3.260 19.779 1.00 94.62 203 HIS A O 1
ATOM 1565 N N . LYS A 1 204 ? -0.874 -4.429 21.042 1.00 93.31 204 LYS A N 1
ATOM 1566 C CA . LYS A 1 204 ? -0.287 -3.221 21.606 1.00 93.31 204 LYS A CA 1
ATOM 1567 C C . LYS A 1 204 ? 0.436 -2.448 20.506 1.00 93.31 204 LYS A C 1
ATOM 1569 O O . LYS A 1 204 ? 1.238 -3.016 19.780 1.00 93.31 204 LYS A O 1
ATOM 1574 N N . GLN A 1 205 ? 0.137 -1.155 20.379 1.00 93.38 205 GLN A N 1
ATOM 1575 C CA . GLN A 1 205 ? 0.767 -0.268 19.390 1.00 93.38 205 GLN A CA 1
ATOM 1576 C C . GLN A 1 205 ? 0.625 -0.724 17.924 1.00 93.38 205 GLN A C 1
ATOM 1578 O O . GLN A 1 205 ? 1.345 -0.199 17.076 1.00 93.38 205 GLN A O 1
ATOM 1583 N N . TRP A 1 206 ? -0.337 -1.607 17.607 1.00 95.12 206 TRP A N 1
ATOM 1584 C CA . TRP A 1 206 ? -0.541 -2.152 16.255 1.00 95.12 206 TRP A CA 1
ATOM 1585 C C . TRP A 1 206 ? -0.568 -1.060 15.182 1.00 95.12 206 TRP A C 1
ATOM 1587 O O . TRP A 1 206 ? 0.034 -1.205 14.129 1.00 95.12 206 TRP A O 1
ATOM 1597 N N . MET A 1 207 ? -1.205 0.072 15.481 1.00 93.69 207 MET A N 1
ATOM 1598 C CA . MET A 1 207 ? -1.346 1.178 14.541 1.00 93.69 207 MET A CA 1
ATOM 1599 C C . MET A 1 207 ? -0.016 1.847 14.217 1.00 93.69 207 MET A C 1
ATOM 1601 O O . MET A 1 207 ? 0.216 2.207 13.072 1.00 93.69 207 MET A O 1
ATOM 1605 N N . LYS A 1 208 ? 0.856 2.013 15.218 1.00 95.44 208 LYS A N 1
ATOM 1606 C CA . LYS A 1 208 ? 2.169 2.621 15.003 1.00 95.44 208 LYS A CA 1
ATOM 1607 C C . LYS A 1 208 ? 3.043 1.694 14.164 1.00 95.44 208 LYS A C 1
ATOM 1609 O O . LYS A 1 208 ? 3.666 2.170 13.229 1.00 95.44 208 LYS A O 1
ATOM 1614 N N . VAL A 1 209 ? 3.041 0.401 14.491 1.00 95.81 209 VAL A N 1
ATOM 1615 C CA . VAL A 1 209 ? 3.789 -0.623 13.748 1.00 95.81 209 VAL A CA 1
ATOM 1616 C C . VAL A 1 209 ? 3.328 -0.648 12.289 1.00 95.81 209 VAL A C 1
ATOM 1618 O O . VAL A 1 209 ? 4.119 -0.362 11.406 1.00 95.81 209 VAL A O 1
ATOM 1621 N N . GLN A 1 210 ? 2.022 -0.802 12.049 1.00 96.12 210 GLN A N 1
ATOM 1622 C CA . GLN A 1 210 ? 1.453 -0.833 10.697 1.00 96.12 210 GLN A CA 1
ATOM 1623 C C . GLN A 1 210 ? 1.742 0.441 9.891 1.00 96.12 210 GLN A C 1
ATOM 1625 O O . GLN A 1 210 ? 2.065 0.366 8.714 1.00 96.12 210 GLN A O 1
ATOM 1630 N N . GLN A 1 211 ? 1.664 1.625 10.507 1.00 96.06 211 GLN A N 1
ATOM 1631 C CA . GLN A 1 211 ? 2.014 2.874 9.821 1.00 96.06 211 GLN A CA 1
ATOM 1632 C C . GLN A 1 211 ? 3.496 2.939 9.443 1.00 96.06 211 GLN A C 1
ATOM 1634 O O . GLN A 1 211 ? 3.818 3.408 8.357 1.00 96.06 211 GLN A O 1
ATOM 1639 N N . GLN A 1 212 ? 4.390 2.496 10.329 1.00 97.31 212 GLN A N 1
ATOM 1640 C CA . GLN A 1 212 ? 5.827 2.493 10.059 1.00 97.31 212 GLN A CA 1
ATOM 1641 C C . GLN A 1 212 ? 6.188 1.498 8.956 1.00 97.31 212 GLN A C 1
ATOM 1643 O O . GLN A 1 212 ? 6.942 1.866 8.061 1.00 97.31 212 GLN A O 1
ATOM 1648 N N . ASP A 1 213 ? 5.607 0.300 8.993 1.00 96.38 213 ASP A N 1
ATOM 1649 C CA . ASP A 1 213 ? 5.830 -0.735 7.982 1.00 96.38 213 ASP A CA 1
ATOM 1650 C C . ASP A 1 213 ? 5.354 -0.252 6.604 1.00 96.38 213 ASP A C 1
ATOM 1652 O O . ASP A 1 213 ? 6.115 -0.285 5.641 1.00 96.38 213 ASP A O 1
ATOM 1656 N N . ILE A 1 214 ? 4.145 0.319 6.519 1.00 96.25 214 ILE A N 1
ATOM 1657 C CA . ILE A 1 214 ? 3.602 0.853 5.260 1.00 96.25 214 ILE A CA 1
ATOM 1658 C C . ILE A 1 214 ? 4.474 1.983 4.703 1.00 96.25 214 ILE A C 1
ATOM 1660 O O . ILE A 1 214 ? 4.752 1.987 3.508 1.00 96.25 214 ILE A O 1
ATOM 1664 N N . ILE A 1 215 ? 4.909 2.935 5.538 1.00 97.12 215 ILE A N 1
ATOM 1665 C CA . ILE A 1 215 ? 5.777 4.038 5.089 1.00 97.12 215 ILE A CA 1
ATOM 1666 C C . ILE A 1 215 ? 7.107 3.486 4.575 1.00 97.12 215 ILE A C 1
ATOM 1668 O O . ILE A 1 215 ? 7.550 3.860 3.494 1.00 97.12 215 ILE A O 1
ATOM 1672 N N . PHE A 1 216 ? 7.719 2.564 5.320 1.00 97.94 216 PHE A N 1
ATOM 1673 C CA . PHE A 1 216 ? 8.971 1.935 4.917 1.00 97.94 216 PHE A CA 1
ATOM 1674 C C . PHE A 1 216 ? 8.838 1.217 3.568 1.00 97.94 216 PHE A C 1
ATOM 1676 O O . PHE A 1 216 ? 9.682 1.388 2.689 1.00 97.94 216 PHE A O 1
ATOM 1683 N N . GLU A 1 217 ? 7.768 0.448 3.376 1.00 96.69 217 GLU A N 1
ATOM 1684 C CA . GLU A 1 217 ? 7.522 -0.256 2.120 1.00 96.69 217 GLU A CA 1
ATOM 1685 C C . GLU A 1 217 ? 7.206 0.687 0.955 1.00 96.69 217 GLU A C 1
ATOM 1687 O O . GLU A 1 217 ? 7.637 0.434 -0.170 1.00 96.69 217 GLU A O 1
ATOM 1692 N N . GLN A 1 218 ? 6.487 1.785 1.205 1.00 96.38 218 GLN A N 1
ATOM 1693 C CA . GLN A 1 218 ? 6.233 2.813 0.194 1.00 96.38 218 GLN A CA 1
ATOM 1694 C C . GLN A 1 218 ? 7.533 3.477 -0.261 1.00 96.38 218 GLN A C 1
ATOM 1696 O O . GLN A 1 218 ? 7.770 3.578 -1.466 1.00 96.38 218 GLN A O 1
ATOM 1701 N N . ASP A 1 219 ? 8.390 3.865 0.684 1.00 97.19 219 ASP A N 1
ATOM 1702 C CA . ASP A 1 219 ? 9.688 4.473 0.394 1.00 97.19 219 ASP A CA 1
ATOM 1703 C C . ASP A 1 219 ? 10.604 3.499 -0.361 1.00 97.19 219 ASP A C 1
ATOM 1705 O O . ASP A 1 219 ? 11.281 3.890 -1.315 1.00 97.19 219 ASP A O 1
ATOM 1709 N N . ALA A 1 220 ? 10.607 2.219 0.023 1.00 97.19 220 ALA A N 1
ATOM 1710 C CA . ALA A 1 220 ? 11.361 1.183 -0.676 1.00 97.19 220 ALA A CA 1
ATOM 1711 C C . ALA A 1 220 ? 10.871 1.004 -2.124 1.00 97.19 220 ALA A C 1
ATOM 1713 O O . ALA A 1 220 ? 11.680 1.017 -3.053 1.00 97.19 220 ALA A O 1
ATOM 1714 N N . ALA A 1 221 ? 9.554 0.917 -2.335 1.00 95.44 221 ALA A N 1
ATOM 1715 C CA . ALA A 1 221 ? 8.968 0.780 -3.667 1.00 95.44 221 ALA A CA 1
ATOM 1716 C C . ALA A 1 221 ? 9.216 2.015 -4.554 1.00 95.44 221 ALA A C 1
ATOM 1718 O O . ALA A 1 221 ? 9.419 1.876 -5.760 1.00 95.44 221 ALA A O 1
ATOM 1719 N N . GLU A 1 222 ? 9.227 3.221 -3.977 1.00 95.31 222 GLU A N 1
ATOM 1720 C CA . GLU A 1 222 ? 9.594 4.453 -4.685 1.00 95.31 222 GLU A CA 1
ATOM 1721 C C . GLU A 1 222 ? 11.058 4.423 -5.137 1.00 95.31 222 GLU A C 1
ATOM 1723 O O . GLU A 1 222 ? 11.360 4.678 -6.302 1.00 95.31 222 GLU A O 1
ATOM 1728 N N . GLN A 1 223 ? 11.976 4.054 -4.240 1.00 96.69 223 GLN A N 1
ATOM 1729 C CA . GLN A 1 223 ? 13.395 3.940 -4.581 1.00 96.69 223 GLN A CA 1
ATOM 1730 C C . GLN A 1 223 ? 13.639 2.894 -5.671 1.00 96.69 223 GLN A C 1
ATOM 1732 O O . GLN A 1 223 ? 14.454 3.122 -6.567 1.00 96.69 223 GLN A O 1
ATOM 1737 N N . ASP A 1 224 ? 12.935 1.765 -5.618 1.00 95.44 224 ASP A N 1
ATOM 1738 C CA . ASP A 1 224 ? 13.050 0.714 -6.625 1.00 95.44 224 ASP A CA 1
ATOM 1739 C C . ASP A 1 224 ? 12.504 1.155 -7.987 1.00 95.44 224 ASP A C 1
ATOM 1741 O O . ASP A 1 224 ? 13.126 0.851 -9.007 1.00 95.44 224 ASP A O 1
ATOM 1745 N N . LEU A 1 225 ? 11.419 1.939 -8.028 1.00 93.81 225 LEU A N 1
ATOM 1746 C CA . LEU A 1 225 ? 10.945 2.548 -9.275 1.00 93.81 225 LEU A CA 1
ATOM 1747 C C . LEU A 1 225 ? 11.967 3.514 -9.863 1.00 93.81 225 LEU A C 1
ATOM 1749 O O . LEU A 1 225 ? 12.272 3.414 -11.048 1.00 93.81 225 LEU A O 1
ATOM 1753 N N . VAL A 1 226 ? 12.547 4.397 -9.048 1.00 93.75 226 VAL A N 1
ATOM 1754 C CA . VAL A 1 226 ? 13.569 5.345 -9.517 1.00 93.75 226 VAL A CA 1
ATOM 1755 C C . VAL A 1 226 ? 14.782 4.605 -10.091 1.00 93.75 226 VAL A C 1
ATOM 1757 O O . VAL A 1 226 ? 15.285 4.971 -11.154 1.00 93.75 226 VAL A O 1
ATOM 1760 N N . ARG A 1 227 ? 15.248 3.538 -9.429 1.00 94.25 227 ARG A N 1
ATOM 1761 C CA . ARG A 1 227 ? 16.348 2.698 -9.940 1.00 94.25 227 ARG A CA 1
ATOM 1762 C C . ARG A 1 227 ? 15.979 2.025 -11.259 1.00 94.25 227 ARG A C 1
ATOM 1764 O O . ARG A 1 227 ? 16.789 2.009 -12.183 1.00 94.25 227 ARG A O 1
ATOM 1771 N N . LEU A 1 228 ? 14.764 1.494 -11.355 1.00 93.69 228 LEU A N 1
ATOM 1772 C CA . LEU A 1 228 ? 14.267 0.832 -12.555 1.00 93.69 228 LEU A CA 1
ATOM 1773 C C . LEU A 1 228 ? 14.149 1.812 -13.730 1.00 93.69 228 LEU A C 1
ATOM 1775 O O . LEU A 1 228 ? 14.519 1.474 -14.853 1.00 93.69 228 LEU A O 1
ATOM 1779 N N . GLU A 1 229 ? 13.677 3.032 -13.483 1.00 89.12 229 GLU A N 1
ATOM 1780 C CA . GLU A 1 229 ? 13.592 4.094 -14.488 1.00 89.12 22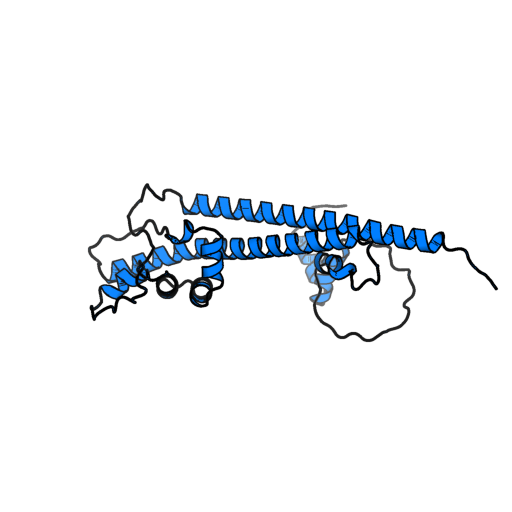9 GLU A CA 1
ATOM 1781 C C . GLU A 1 229 ? 14.980 4.525 -14.977 1.00 89.12 229 GLU A C 1
ATOM 1783 O O . GLU A 1 229 ? 15.173 4.727 -16.174 1.00 89.12 229 GLU A O 1
ATOM 1788 N N . GLN A 1 230 ? 15.971 4.603 -14.085 1.00 91.19 230 GLN A N 1
ATOM 1789 C CA . GLN A 1 230 ? 17.367 4.858 -14.461 1.00 91.19 230 GLN A CA 1
ATOM 1790 C C . GLN A 1 230 ? 17.968 3.706 -15.280 1.00 91.19 230 GLN A C 1
ATOM 1792 O O . GLN A 1 230 ? 18.686 3.947 -16.253 1.00 91.19 230 GLN A O 1
ATOM 1797 N N . GLU A 1 231 ? 17.667 2.454 -14.926 1.00 91.12 231 GLU A N 1
ATOM 1798 C CA . GLU A 1 231 ? 18.109 1.288 -15.694 1.00 91.12 231 GLU A CA 1
ATOM 1799 C C . GLU A 1 231 ? 17.500 1.310 -17.098 1.00 91.12 231 GLU A C 1
ATOM 1801 O O . GLU A 1 231 ? 18.233 1.203 -18.084 1.00 91.12 231 GLU A O 1
ATOM 1806 N N . ALA A 1 232 ? 16.191 1.545 -17.204 1.00 87.56 232 ALA A N 1
ATOM 1807 C CA . ALA A 1 232 ? 15.521 1.724 -18.484 1.00 87.56 232 ALA A CA 1
ATOM 1808 C C . ALA A 1 232 ? 16.170 2.866 -19.278 1.00 87.56 232 ALA A C 1
ATOM 1810 O O . ALA A 1 232 ? 16.493 2.669 -20.455 1.00 87.56 232 ALA A O 1
ATOM 1811 N N . ARG A 1 233 ? 16.447 4.007 -18.619 1.00 85.94 233 ARG A N 1
ATOM 1812 C CA . ARG A 1 233 ? 17.153 5.161 -19.200 1.00 85.94 233 ARG A CA 1
ATOM 1813 C C . ARG A 1 233 ? 18.437 4.753 -19.900 1.00 85.94 233 ARG A C 1
ATOM 1815 O O . ARG A 1 233 ? 18.602 4.991 -21.095 1.00 85.94 233 ARG A O 1
ATOM 1822 N N . SER A 1 234 ? 19.286 4.035 -19.177 1.00 88.69 234 SER A N 1
ATOM 1823 C CA . SER A 1 234 ? 20.569 3.565 -19.692 1.00 88.69 234 SER A CA 1
ATOM 1824 C C . SER A 1 234 ? 20.443 2.611 -20.887 1.00 88.69 234 SER A C 1
ATOM 1826 O O . SER A 1 234 ? 21.339 2.551 -21.731 1.00 88.69 234 SER A O 1
ATOM 1828 N N . VAL A 1 235 ? 19.361 1.828 -20.977 1.00 88.12 235 VAL A N 1
ATOM 1829 C CA . VAL A 1 235 ? 19.144 0.900 -22.095 1.00 88.12 235 VAL A CA 1
ATOM 1830 C C . VAL A 1 235 ? 18.736 1.669 -23.348 1.00 88.12 235 VAL A C 1
ATOM 1832 O O . VAL A 1 235 ? 19.333 1.443 -24.400 1.00 88.12 235 VAL A O 1
ATOM 1835 N N . ALA A 1 236 ? 17.784 2.606 -23.262 1.00 85.25 236 ALA A N 1
ATOM 1836 C CA . ALA A 1 236 ? 17.387 3.337 -24.466 1.00 85.25 236 ALA A CA 1
ATOM 1837 C C . ALA A 1 236 ? 18.446 4.343 -24.928 1.00 85.25 236 ALA A C 1
ATOM 1839 O O . ALA A 1 236 ? 18.642 4.478 -26.132 1.00 85.25 236 ALA A O 1
ATOM 1840 N N . GLU A 1 237 ? 19.186 4.986 -24.018 1.00 85.75 237 GLU A N 1
ATOM 1841 C CA . GLU A 1 237 ? 20.322 5.839 -24.400 1.00 85.75 237 GLU A CA 1
ATOM 1842 C C . GLU A 1 237 ? 21.371 5.049 -25.196 1.00 85.75 237 GLU A C 1
ATOM 1844 O O . GLU A 1 237 ? 21.822 5.505 -26.248 1.00 85.75 237 GLU A O 1
ATOM 1849 N N . ARG A 1 238 ? 21.709 3.825 -24.763 1.00 86.69 238 ARG A N 1
ATOM 1850 C CA . ARG A 1 238 ? 22.624 2.946 -25.510 1.00 86.69 238 ARG A CA 1
ATOM 1851 C C . ARG A 1 238 ? 22.074 2.558 -26.882 1.00 86.69 238 ARG A C 1
ATOM 1853 O O . ARG A 1 238 ? 22.831 2.582 -27.852 1.00 86.69 238 ARG A O 1
ATOM 1860 N N . ALA A 1 239 ? 20.780 2.261 -26.982 1.00 84.81 239 ALA A N 1
ATOM 1861 C CA . ALA A 1 239 ? 20.139 1.940 -28.257 1.00 84.81 239 ALA A CA 1
ATOM 1862 C C . ALA A 1 239 ? 20.169 3.132 -29.234 1.00 84.81 239 ALA A C 1
ATOM 1864 O O . ALA A 1 239 ? 20.482 2.964 -30.415 1.00 84.81 239 ALA A O 1
ATOM 1865 N N . VAL A 1 240 ? 19.918 4.349 -28.736 1.00 84.31 240 VAL A N 1
ATOM 1866 C CA . VAL A 1 240 ? 20.024 5.588 -29.523 1.00 84.31 240 VAL A CA 1
ATOM 1867 C C . VAL A 1 240 ? 21.461 5.806 -29.994 1.00 84.31 240 VAL A C 1
ATOM 1869 O O . VAL A 1 240 ? 21.678 6.001 -31.189 1.00 84.31 240 VAL A O 1
ATOM 1872 N N . LEU A 1 241 ? 22.449 5.723 -29.097 1.00 84.56 241 LEU A N 1
ATOM 1873 C CA . LEU A 1 241 ? 23.863 5.907 -29.446 1.00 84.56 241 LEU A CA 1
ATOM 1874 C C . LEU A 1 241 ? 24.339 4.884 -30.484 1.00 84.56 241 LEU A C 1
ATOM 1876 O O . LEU A 1 241 ? 25.043 5.250 -31.424 1.00 84.56 241 LEU A O 1
ATOM 1880 N N . ARG A 1 242 ? 23.910 3.622 -30.365 1.00 86.06 242 ARG A N 1
ATOM 1881 C CA . ARG A 1 242 ? 24.184 2.578 -31.360 1.00 86.06 242 ARG A CA 1
ATOM 1882 C C . ARG A 1 242 ? 23.628 2.958 -32.732 1.00 86.06 242 ARG A C 1
ATOM 1884 O O . ARG A 1 242 ? 24.368 2.935 -33.709 1.00 86.06 242 ARG A O 1
ATOM 1891 N N . LYS A 1 243 ? 22.355 3.361 -32.810 1.00 81.12 243 LYS A N 1
ATOM 1892 C CA . LYS A 1 243 ? 21.726 3.784 -34.074 1.00 81.12 243 LYS A CA 1
ATOM 1893 C C . LYS A 1 243 ? 22.406 5.016 -34.682 1.00 81.12 243 LYS A C 1
ATOM 1895 O O . LYS A 1 243 ? 22.564 5.086 -35.900 1.00 81.12 243 LYS A O 1
ATOM 1900 N N . TRP A 1 244 ? 22.831 5.975 -33.860 1.00 81.69 244 TRP A N 1
ATOM 1901 C CA . TRP A 1 244 ? 23.601 7.133 -34.329 1.00 81.69 244 TRP A CA 1
ATOM 1902 C C . TRP A 1 244 ? 24.958 6.713 -34.906 1.00 81.69 244 TRP A C 1
ATOM 1904 O O . TRP A 1 244 ? 25.291 7.120 -36.017 1.00 81.69 244 TRP A O 1
ATOM 1914 N N . ALA A 1 245 ? 25.689 5.829 -34.222 1.00 84.25 245 ALA A N 1
ATOM 1915 C CA . ALA A 1 245 ? 26.959 5.297 -34.712 1.00 84.25 245 ALA A CA 1
ATOM 1916 C C . ALA A 1 245 ? 26.800 4.467 -36.002 1.00 84.25 245 ALA A C 1
ATOM 1918 O O . ALA A 1 245 ? 27.632 4.562 -36.902 1.00 84.25 245 ALA A O 1
ATOM 1919 N N . GLU A 1 246 ? 25.733 3.673 -36.132 1.00 82.88 246 GLU A N 1
ATOM 1920 C CA . GLU A 1 246 ? 25.406 2.942 -37.368 1.00 82.88 246 GLU A CA 1
ATOM 1921 C C . GLU A 1 246 ? 25.146 3.907 -38.540 1.00 82.88 246 GLU A C 1
ATOM 1923 O O . GLU A 1 246 ? 25.607 3.663 -39.654 1.00 82.88 246 GLU A O 1
ATOM 1928 N N . LYS A 1 247 ? 24.457 5.030 -38.290 1.00 79.25 247 LYS A N 1
ATOM 1929 C CA . LYS A 1 247 ? 24.173 6.057 -39.303 1.00 79.25 247 LYS A CA 1
ATOM 1930 C C . LYS A 1 247 ? 25.429 6.802 -39.762 1.00 79.25 247 LYS A C 1
ATOM 1932 O O . LYS A 1 247 ? 25.555 7.074 -40.951 1.00 79.25 247 LYS A O 1
ATOM 1937 N N . GLU A 1 248 ? 26.340 7.136 -38.849 1.00 75.44 248 GLU A N 1
ATOM 1938 C CA . GLU A 1 248 ? 27.606 7.809 -39.188 1.00 75.44 248 GLU A CA 1
ATOM 1939 C C . GLU A 1 248 ? 28.584 6.890 -39.934 1.00 75.44 248 GLU A C 1
ATOM 1941 O O . GLU A 1 248 ? 29.328 7.353 -40.795 1.00 75.44 248 GLU A O 1
ATOM 1946 N N . ASN A 1 249 ? 28.556 5.586 -39.645 1.00 73.19 249 ASN A N 1
ATOM 1947 C CA . ASN A 1 249 ? 29.400 4.592 -40.312 1.00 73.19 249 ASN A CA 1
ATOM 1948 C C . ASN A 1 249 ? 28.803 4.049 -41.623 1.00 73.19 249 ASN A C 1
ATOM 1950 O O . ASN A 1 249 ? 29.460 3.264 -42.312 1.00 73.19 249 ASN A O 1
ATOM 1954 N N . ALA A 1 250 ? 27.576 4.435 -41.987 1.00 66.69 250 ALA A N 1
ATOM 1955 C CA . ALA A 1 250 ? 26.973 4.040 -43.253 1.00 66.69 250 ALA A CA 1
ATOM 1956 C C . ALA A 1 250 ? 27.712 4.739 -44.415 1.00 66.69 250 ALA A C 1
ATOM 1958 O O . ALA A 1 250 ? 27.718 5.971 -44.475 1.00 66.69 250 ALA A O 1
ATOM 1959 N N . PRO A 1 251 ? 28.343 3.998 -45.348 1.00 58.47 251 PRO A N 1
ATOM 1960 C CA . PRO A 1 251 ? 29.081 4.609 -46.445 1.00 58.47 251 PRO A CA 1
ATOM 1961 C C . PRO A 1 251 ? 28.141 5.473 -47.288 1.00 58.47 251 PRO A C 1
ATOM 1963 O O . PRO A 1 251 ? 27.100 5.005 -47.754 1.00 58.47 251 PRO A O 1
ATOM 1966 N N . SER A 1 252 ? 28.523 6.734 -47.511 1.00 57.38 252 SER A N 1
ATOM 1967 C CA . SER A 1 252 ? 27.863 7.594 -48.487 1.00 57.38 252 SER A CA 1
ATOM 1968 C C . SER A 1 252 ? 28.114 7.021 -49.880 1.00 57.38 252 SER A C 1
ATOM 1970 O O . SER A 1 252 ? 29.093 7.369 -50.540 1.00 57.38 252 SER A O 1
ATOM 1972 N N . PHE A 1 253 ? 27.244 6.121 -50.333 1.00 52.91 253 PHE A N 1
ATOM 1973 C CA . PHE A 1 253 ? 27.109 5.806 -51.750 1.00 52.91 253 PHE A CA 1
ATOM 1974 C C . PHE A 1 253 ? 26.528 7.044 -52.442 1.00 52.91 253 PHE A C 1
ATOM 1976 O O . PHE A 1 253 ? 25.324 7.165 -52.653 1.00 52.91 253 PHE A O 1
ATOM 1983 N N . ALA A 1 254 ? 27.405 8.011 -52.702 1.00 47.81 254 ALA A N 1
ATOM 1984 C CA . ALA A 1 254 ? 27.141 9.124 -53.589 1.00 47.81 254 ALA A CA 1
ATOM 1985 C C . ALA A 1 254 ? 27.263 8.623 -55.036 1.00 47.81 254 ALA A C 1
ATOM 1987 O O . ALA A 1 254 ? 28.225 7.934 -55.380 1.00 47.81 254 ALA A O 1
ATOM 1988 N N . GLN A 1 255 ? 26.215 8.936 -55.798 1.00 39.97 255 GLN A N 1
ATOM 1989 C CA . GLN A 1 255 ? 26.006 8.692 -57.227 1.00 39.97 255 GLN A CA 1
ATOM 1990 C C . GLN A 1 255 ? 27.098 9.293 -58.112 1.00 39.97 255 GLN A C 1
ATOM 1992 O O . GLN A 1 255 ? 27.639 10.359 -57.741 1.00 39.97 255 GLN A O 1
#

Sequence (255 aa):
MGGILTPSDLKAAILGVNSIDEFHQLGNA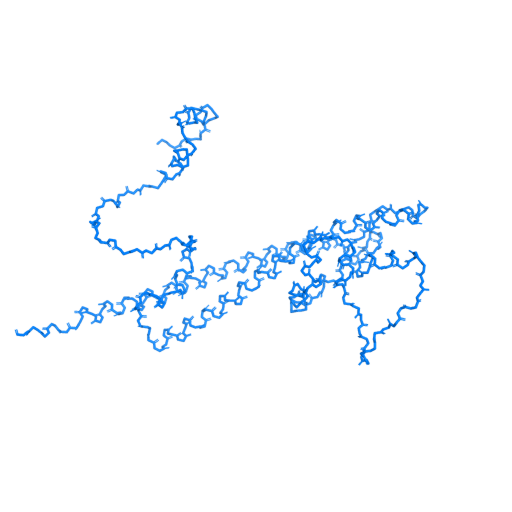ILPWPLQGLPRGSALNVKTENPMSDSDVFFSVEAGGVEYSAEEATKISELRQRRENLLHRKGMLSARSTFVGLLRQRAKAIVEKLKQNEPKGGWKDICGFDARLAWADEEFDEWRLSRAGQRALEEGSPEAMAASFPSGTDADGDIAMDGDEKEGDSVTFITRGVCIKKRCERHKQWMKVQQQDIIFEQDAAEQDLVRLEQEARSVAERAVLRKWAEKENAPSFAQ

pLDDT: mean 77.71, std 20.79, range [29.16, 97.94]

Radius of gyration: 28.81 Å; chains: 1; bounding box: 64×71×89 Å

Foldseek 3Di:
DDDDQDPVNVVVLVVVDDDPVVSVVVVVPPDDDDPPDDDDDDDDDDDDDDDPDPLVVLLVCVVVPQDADPVLVVVSVVLVVVLVVLVLVLVLLVLLLLVLVLLVVLQVVLLVVCCVVCVPPPRDGFPSDFQCLVDDSVVSSVLCPDPLNVCCSVVSYLQSVLSSPDDDQDPVRDDPPDPDDPDVCVSCSSCHRTGRDDPDPVCVCVSVVSNVVSVVSSVVSVVVSVVSSVVSVVSVVVSVVVVVVVVVPPDPPDD

Secondary structure (DSSP, 8-state):
---PPPHHHHHHHHHT-SSHHHHHHHHHTTS------S---------------HHHHHHTTTTTT----HHHHHHHHHHHHHHHHHHHHHHHHHHHHHHHHHHHHHHHHHHHHHHHH-TTS--------BGGGGS-HHHHHHHHHSHHHHHHHHH--HHHHHHTSPP---TT---------TTHHHHHHHTTTB---TT-STTTTHHHHHHHHHHHHHHHHHHHHHHHHHHHHHHHHHHHHHHHHHHHSS-----